Protein AF-A0A836XD97-F1 (afdb_monomer)

Structure (mmCIF, N/CA/C/O backbone):
data_AF-A0A836XD97-F1
#
_entry.id   AF-A0A836XD97-F1
#
loop_
_atom_site.group_PDB
_atom_site.id
_atom_site.type_symbol
_atom_site.label_atom_id
_atom_site.label_alt_id
_atom_site.label_comp_id
_atom_site.label_asym_id
_atom_site.label_entity_id
_atom_site.label_seq_id
_atom_site.pdbx_PDB_ins_code
_atom_site.Cartn_x
_atom_site.Cartn_y
_atom_site.Cartn_z
_atom_site.occupancy
_atom_site.B_iso_or_equiv
_atom_site.auth_seq_id
_atom_site.auth_comp_id
_atom_site.auth_asym_id
_atom_site.auth_atom_id
_atom_site.pdbx_PDB_model_num
ATOM 1 N N . MET A 1 1 ? -13.637 15.052 50.290 1.00 62.62 1 MET A N 1
ATOM 2 C CA . MET A 1 1 ? -15.045 14.808 49.903 1.00 62.62 1 MET A CA 1
ATOM 3 C C . MET A 1 1 ? -15.378 15.300 48.497 1.00 62.62 1 MET A C 1
ATOM 5 O O . MET A 1 1 ? -15.704 14.450 47.688 1.00 62.62 1 MET A O 1
ATOM 9 N N . ALA A 1 2 ? -15.241 16.588 48.146 1.00 72.12 2 ALA A N 1
ATOM 10 C CA . ALA A 1 2 ? -15.589 17.067 46.791 1.00 72.12 2 ALA A CA 1
ATOM 11 C C . ALA A 1 2 ? -14.827 16.353 45.649 1.00 72.12 2 ALA A C 1
ATOM 13 O O . ALA A 1 2 ? -15.431 15.955 44.662 1.00 72.12 2 ALA A O 1
ATOM 14 N N . GLN A 1 3 ? -13.525 16.093 45.825 1.00 73.81 3 GLN A N 1
ATOM 15 C CA . GLN A 1 3 ? -12.723 15.333 44.851 1.00 73.81 3 GLN A CA 1
ATOM 16 C C . GLN A 1 3 ? -13.126 13.851 44.730 1.00 73.81 3 GLN A C 1
ATOM 18 O O . GLN A 1 3 ? -12.972 13.271 43.664 1.00 73.81 3 GLN A O 1
ATOM 23 N N . GLN A 1 4 ? -13.653 13.238 45.797 1.00 76.56 4 GLN A N 1
ATOM 24 C CA . GLN A 1 4 ? -14.093 11.834 45.777 1.00 76.56 4 GLN A CA 1
ATOM 25 C C . GLN A 1 4 ? -15.449 11.675 45.078 1.00 76.56 4 GLN A C 1
ATOM 27 O O . GLN A 1 4 ? -15.648 10.697 44.370 1.00 76.56 4 GLN A O 1
ATOM 32 N N . LEU A 1 5 ? -16.351 12.653 45.227 1.00 81.69 5 LEU A N 1
ATOM 33 C CA . LEU A 1 5 ? -17.633 12.674 44.513 1.00 81.69 5 LEU A CA 1
ATOM 34 C C . LEU A 1 5 ? -17.428 12.876 43.005 1.00 81.69 5 LEU A C 1
ATOM 36 O O . LEU A 1 5 ? -17.985 12.127 42.214 1.00 81.69 5 LEU A O 1
ATOM 40 N N . GLN A 1 6 ? -16.541 13.797 42.611 1.00 83.81 6 GLN A N 1
ATOM 41 C CA . GLN A 1 6 ? -16.218 14.024 41.196 1.00 83.81 6 GLN A CA 1
ATOM 42 C C . GLN A 1 6 ? -15.544 12.821 40.522 1.00 83.81 6 GLN A C 1
ATOM 44 O O . GLN A 1 6 ? -15.752 12.592 39.333 1.00 83.81 6 GLN A O 1
ATOM 49 N N . ALA A 1 7 ? -14.713 12.064 41.247 1.00 83.50 7 ALA A N 1
ATOM 50 C CA . ALA A 1 7 ? -14.121 10.835 40.720 1.00 83.50 7 ALA A CA 1
ATOM 51 C C . ALA A 1 7 ? -15.191 9.755 40.491 1.00 83.50 7 ALA A C 1
ATOM 53 O O . ALA A 1 7 ? -15.247 9.185 39.405 1.00 83.50 7 ALA A O 1
ATOM 54 N N . ALA A 1 8 ? -16.084 9.554 41.465 1.00 85.69 8 ALA A N 1
ATOM 55 C CA . ALA A 1 8 ? -17.171 8.583 41.360 1.00 85.69 8 ALA A CA 1
ATOM 56 C C . ALA A 1 8 ? -18.157 8.914 40.223 1.00 85.69 8 ALA A C 1
ATOM 58 O O . ALA A 1 8 ? -18.572 8.021 39.492 1.00 85.69 8 ALA A O 1
ATOM 59 N N . GLU A 1 9 ? -18.500 10.193 40.033 1.00 87.88 9 GLU A N 1
ATOM 60 C CA . GLU A 1 9 ? -19.356 10.640 38.922 1.00 87.88 9 GLU A CA 1
ATOM 61 C C . GLU A 1 9 ? -18.716 10.364 37.554 1.00 87.88 9 GLU A C 1
ATOM 63 O O . GLU A 1 9 ? -19.388 9.903 36.634 1.00 87.88 9 GLU A O 1
ATOM 68 N N . ARG A 1 10 ? -17.404 10.595 37.415 1.00 85.25 10 ARG A N 1
ATOM 69 C CA . ARG A 1 10 ? -16.677 10.310 36.167 1.00 85.25 10 ARG A CA 1
ATOM 70 C C . ARG A 1 10 ? -16.600 8.820 35.871 1.00 85.25 10 ARG A C 1
ATOM 72 O O . ARG A 1 10 ? -16.787 8.434 34.723 1.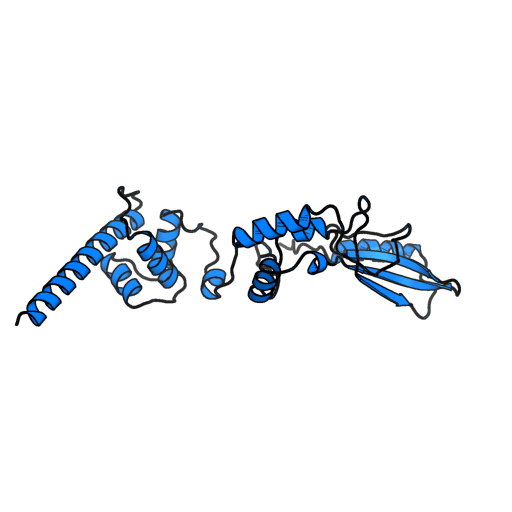00 85.25 10 ARG A O 1
ATOM 79 N N . GLU A 1 11 ? -16.326 8.002 36.883 1.00 85.31 11 GLU A N 1
ATOM 80 C CA . GLU A 1 11 ? -16.303 6.543 36.741 1.00 85.31 11 GLU A CA 1
ATOM 81 C C . GLU A 1 11 ? -17.679 6.008 36.333 1.00 85.31 11 GLU A C 1
ATOM 83 O O . GLU A 1 11 ? -17.768 5.189 35.421 1.00 85.31 11 GLU A O 1
ATOM 88 N N . ALA A 1 12 ? -18.756 6.520 36.939 1.00 87.94 12 ALA A N 1
ATOM 89 C CA . ALA A 1 12 ? -20.118 6.162 36.561 1.00 87.94 12 ALA A CA 1
ATOM 90 C C . ALA A 1 12 ? -20.415 6.529 35.099 1.00 87.94 12 ALA A C 1
ATOM 92 O O . ALA A 1 12 ? -20.893 5.680 34.352 1.00 87.94 12 ALA A O 1
ATOM 93 N N . GLN A 1 13 ? -20.051 7.742 34.668 1.00 87.94 13 GLN A N 1
ATOM 94 C CA . GLN A 1 13 ? -20.259 8.184 33.287 1.00 87.94 13 GLN A CA 1
ATOM 95 C C . GLN A 1 13 ? -19.464 7.346 32.276 1.00 87.94 13 GLN A C 1
ATOM 97 O O . GLN A 1 13 ? -19.975 7.010 31.208 1.00 87.94 13 GLN A O 1
ATOM 102 N N . GLN A 1 14 ? -18.214 7.000 32.600 1.00 85.81 14 GLN A N 1
ATOM 103 C CA . GLN A 1 14 ? -17.387 6.130 31.760 1.00 85.81 14 GLN A CA 1
ATOM 104 C C . GLN A 1 14 ? -17.981 4.727 31.652 1.00 85.81 14 GLN A C 1
ATOM 106 O O . GLN A 1 14 ? -17.997 4.150 30.565 1.00 85.81 14 GLN A O 1
ATOM 111 N N . GLN A 1 15 ? -18.491 4.193 32.763 1.00 88.75 15 GLN A N 1
ATOM 112 C CA . GLN A 1 15 ? -19.128 2.885 32.786 1.00 88.75 15 GLN A CA 1
ATOM 113 C C . GLN A 1 15 ? -20.423 2.875 31.970 1.00 88.75 15 GLN A C 1
ATOM 115 O O . GLN A 1 15 ? -20.650 1.927 31.225 1.00 88.75 15 GLN A O 1
ATOM 120 N N . GLU A 1 16 ? -21.252 3.915 32.076 1.00 90.31 16 GLU A N 1
ATOM 121 C CA . GLU A 1 16 ? -22.479 4.057 31.282 1.00 90.31 16 GLU A CA 1
ATOM 122 C C . GLU A 1 16 ? -22.162 4.093 29.784 1.00 90.31 16 GLU A C 1
ATOM 124 O O . GLU A 1 16 ? -22.697 3.288 29.023 1.00 90.31 16 GLU A O 1
ATOM 129 N N . ASN A 1 17 ? -21.198 4.929 29.386 1.00 91.31 17 ASN A N 1
ATOM 130 C CA . ASN A 1 17 ? -20.759 5.028 27.995 1.00 91.31 17 ASN A CA 1
ATOM 131 C C . ASN A 1 17 ? -20.243 3.679 27.459 1.00 91.31 17 ASN A C 1
ATOM 133 O O . ASN A 1 17 ? -20.600 3.248 26.364 1.00 91.31 17 ASN A O 1
ATOM 137 N N . LEU A 1 18 ? -19.447 2.957 28.257 1.00 92.56 18 LEU A N 1
ATOM 138 C CA . LEU A 1 18 ? -18.963 1.624 27.893 1.00 92.56 18 LEU A CA 1
ATOM 139 C C . LEU A 1 18 ? -20.118 0.640 27.647 1.00 92.56 18 LEU A C 1
ATOM 141 O O . LEU A 1 18 ? -20.056 -0.147 26.704 1.00 92.56 18 LEU A O 1
ATOM 145 N N . GLN A 1 19 ? -21.162 0.673 28.481 1.00 93.75 19 GLN A N 1
ATOM 146 C CA . GLN A 1 19 ? -22.333 -0.197 28.331 1.00 93.75 19 GLN A CA 1
ATOM 147 C C . GLN A 1 19 ? -23.151 0.149 27.082 1.00 93.75 19 GLN A C 1
ATOM 149 O O . GLN A 1 19 ? -23.598 -0.759 26.381 1.00 93.75 19 GLN A O 1
ATOM 154 N N . GLU A 1 20 ? -23.313 1.434 26.762 1.00 93.06 20 GLU A N 1
ATOM 155 C CA . GLU A 1 20 ? -24.003 1.877 25.545 1.00 93.06 20 GLU A CA 1
ATOM 156 C C . GLU A 1 20 ? -23.273 1.415 24.278 1.00 93.06 20 GLU A C 1
ATOM 158 O O . GLU A 1 20 ? -23.881 0.809 23.387 1.00 93.06 20 GLU A O 1
ATOM 163 N N . LEU A 1 21 ? -21.953 1.616 24.229 1.00 93.94 21 LEU A N 1
ATOM 164 C CA . LEU A 1 21 ? -21.106 1.158 23.127 1.00 93.94 21 LEU A CA 1
ATOM 165 C C . LEU A 1 21 ? -21.113 -0.369 22.998 1.00 93.94 21 LEU A C 1
ATOM 167 O O . LEU A 1 21 ? -21.225 -0.901 21.892 1.00 93.94 21 LEU A O 1
ATOM 171 N N . ALA A 1 22 ? -21.052 -1.085 24.121 1.00 94.56 22 ALA A N 1
ATOM 172 C CA . ALA A 1 22 ? -21.130 -2.539 24.148 1.00 94.56 22 ALA A CA 1
ATOM 173 C C . ALA A 1 22 ? -22.481 -3.067 23.641 1.00 94.56 22 ALA A C 1
ATOM 175 O O . ALA A 1 22 ? -22.520 -4.025 22.867 1.00 94.56 22 ALA A O 1
ATOM 176 N N . ALA A 1 23 ? -23.589 -2.429 24.028 1.00 94.00 23 ALA A N 1
ATOM 177 C CA . ALA A 1 23 ? -24.924 -2.780 23.554 1.00 94.00 23 ALA A CA 1
ATOM 178 C C . ALA A 1 23 ? -25.084 -2.504 22.051 1.00 94.00 23 ALA A C 1
ATOM 180 O O . ALA A 1 23 ? -25.684 -3.303 21.326 1.00 94.00 23 ALA A O 1
ATOM 181 N N . TRP A 1 24 ? -24.523 -1.396 21.558 1.00 94.69 24 TRP A N 1
ATOM 182 C CA . TRP A 1 24 ? -24.469 -1.107 20.127 1.00 94.69 24 TRP A CA 1
ATOM 183 C C . TRP A 1 24 ? -23.671 -2.175 19.367 1.00 94.69 24 TRP A C 1
ATOM 185 O O . TRP A 1 24 ? -24.203 -2.762 18.424 1.00 94.69 24 TRP A O 1
ATOM 195 N N . LEU A 1 25 ? -22.461 -2.506 19.827 1.00 94.19 25 LEU A N 1
ATOM 196 C CA . LEU A 1 25 ? -21.631 -3.560 19.237 1.00 94.19 25 LEU A CA 1
ATOM 197 C C . LEU A 1 25 ? -22.319 -4.920 19.229 1.00 94.19 25 LEU A C 1
ATOM 199 O O . LEU A 1 25 ? -22.241 -5.639 18.234 1.00 94.19 25 LEU A O 1
ATOM 203 N N . ARG A 1 26 ? -23.016 -5.272 20.314 1.00 94.69 26 ARG A N 1
ATOM 204 C CA . ARG A 1 26 ? -23.746 -6.536 20.402 1.00 94.69 26 ARG A CA 1
ATOM 205 C C . ARG A 1 26 ? -24.799 -6.653 19.302 1.00 94.69 26 ARG A C 1
ATOM 207 O O . ARG A 1 26 ? -24.860 -7.687 18.647 1.00 94.69 26 ARG A O 1
ATOM 214 N N . ARG A 1 27 ? -25.555 -5.585 19.034 1.00 93.69 27 ARG A N 1
ATOM 215 C CA . ARG A 1 27 ? -26.545 -5.555 17.941 1.00 93.69 27 ARG A CA 1
ATOM 216 C C . ARG A 1 27 ? -25.896 -5.752 16.571 1.00 93.69 27 ARG A C 1
ATOM 218 O O . ARG A 1 27 ? -26.364 -6.570 15.782 1.00 93.69 27 ARG A O 1
ATOM 225 N N . VAL A 1 28 ? -24.763 -5.096 16.315 1.00 93.38 28 VAL A N 1
ATOM 226 C CA . VAL A 1 28 ? -23.980 -5.314 15.083 1.00 93.38 28 VAL A CA 1
ATOM 227 C C . VAL A 1 28 ? -23.508 -6.776 14.980 1.00 93.38 28 VAL A C 1
ATOM 229 O O . VAL A 1 28 ? -23.626 -7.423 13.933 1.00 93.38 28 VAL A O 1
ATOM 232 N N . ALA A 1 29 ? -23.020 -7.341 16.087 1.00 91.75 29 ALA A N 1
ATOM 233 C CA . ALA A 1 29 ? -22.588 -8.735 16.183 1.00 91.75 29 ALA A CA 1
ATOM 234 C C . ALA A 1 29 ? -23.737 -9.749 16.036 1.00 91.75 29 ALA A C 1
ATOM 236 O O . ALA A 1 29 ? -23.500 -10.883 15.614 1.00 91.75 29 ALA A O 1
ATOM 237 N N . ASP A 1 30 ? -24.979 -9.348 16.296 1.00 91.94 30 ASP A N 1
ATOM 238 C CA . ASP A 1 30 ? -26.179 -10.160 16.072 1.00 91.94 30 ASP A CA 1
ATOM 239 C C . ASP A 1 30 ? -26.745 -9.995 14.645 1.00 91.94 30 ASP A C 1
ATOM 241 O O . ASP A 1 30 ? -27.445 -10.879 14.156 1.00 91.94 30 ASP A O 1
ATOM 245 N N . GLY A 1 31 ? -26.306 -8.966 13.911 1.00 87.44 31 GLY A N 1
ATOM 246 C CA . GLY A 1 31 ? -26.561 -8.784 12.474 1.00 87.44 31 GLY A CA 1
ATOM 247 C C . GLY A 1 31 ? -27.450 -7.592 12.150 1.00 87.44 31 GLY A C 1
ATOM 248 O O . GLY A 1 31 ? -27.820 -7.408 10.992 1.00 87.44 31 GLY A O 1
ATOM 249 N N . ASP A 1 32 ? -27.771 -6.784 13.155 1.00 88.88 32 ASP A N 1
ATOM 250 C CA . ASP A 1 32 ? -28.512 -5.549 12.973 1.00 88.88 32 ASP A CA 1
ATOM 251 C C . ASP A 1 32 ? -27.607 -4.456 12.385 1.00 88.88 32 ASP A C 1
ATOM 253 O O . ASP A 1 32 ? -26.390 -4.445 12.586 1.00 88.88 32 ASP A O 1
ATOM 257 N N . ALA A 1 33 ? -28.225 -3.477 11.724 1.00 77.50 33 ALA A N 1
ATOM 258 C CA . ALA A 1 33 ? -27.601 -2.208 11.357 1.00 77.50 33 ALA A CA 1
ATOM 259 C C . ALA A 1 33 ? -28.161 -1.093 12.264 1.00 77.50 33 ALA A C 1
ATOM 261 O O . ALA A 1 33 ? -29.037 -0.339 11.835 1.00 77.50 33 ALA A O 1
ATOM 262 N N . PRO A 1 34 ? -27.757 -1.037 13.550 1.00 76.56 34 PRO A N 1
ATOM 263 C CA . PRO A 1 34 ? -28.307 -0.082 14.501 1.00 76.56 34 PRO A CA 1
ATOM 264 C C . PRO A 1 34 ? -27.920 1.356 14.126 1.00 76.56 34 PRO A C 1
ATOM 266 O O . PRO A 1 34 ? -26.748 1.727 14.176 1.00 76.56 34 PRO A O 1
ATOM 269 N N . ASP A 1 35 ? -28.939 2.150 13.803 1.00 74.31 35 ASP A N 1
ATOM 270 C CA . ASP A 1 35 ? -28.883 3.599 13.591 1.00 74.31 35 ASP A CA 1
ATOM 271 C C . ASP A 1 35 ? -29.565 4.296 14.794 1.00 74.31 35 ASP A C 1
ATOM 273 O O . ASP A 1 35 ? -30.595 3.798 15.267 1.00 74.31 35 ASP A O 1
ATOM 277 N N . PRO A 1 36 ? -29.037 5.408 15.340 1.00 80.75 36 PRO A N 1
ATOM 278 C CA . PRO A 1 36 ? -27.829 6.123 14.934 1.00 80.75 36 PRO A CA 1
ATOM 279 C C . PRO A 1 36 ? -26.525 5.397 15.283 1.00 80.75 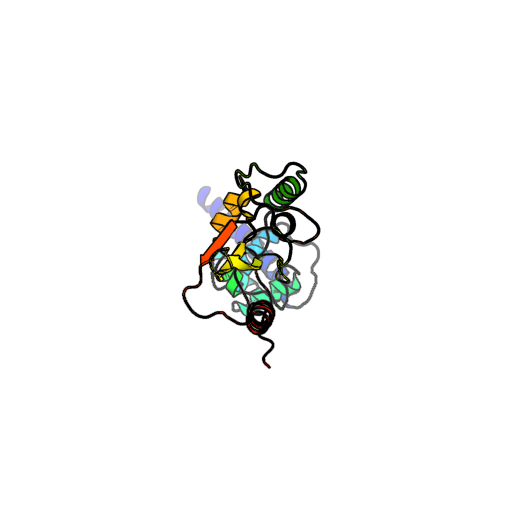36 PRO A C 1
ATOM 281 O O . PRO A 1 36 ? -26.397 4.788 16.348 1.00 80.75 36 PRO A O 1
ATOM 284 N N . ARG A 1 37 ? -25.527 5.526 14.400 1.00 85.75 37 ARG A N 1
ATOM 285 C CA . ARG A 1 37 ? -24.128 5.211 14.725 1.00 85.75 37 ARG A CA 1
ATOM 286 C C . ARG A 1 37 ? -23.650 6.167 15.835 1.00 85.75 37 ARG A C 1
ATOM 288 O O . ARG A 1 37 ? -23.813 7.379 15.670 1.00 85.75 37 ARG A O 1
ATOM 295 N N . PRO A 1 38 ? -23.085 5.665 16.950 1.00 89.50 38 PRO A N 1
ATOM 296 C CA . PRO A 1 38 ? -22.614 6.526 18.028 1.00 89.50 38 PRO A CA 1
ATOM 297 C C . PRO A 1 38 ? -21.456 7.419 17.548 1.00 89.50 38 PRO A C 1
ATOM 299 O O . PRO A 1 38 ? -20.694 7.002 16.668 1.00 89.50 38 PRO A O 1
ATOM 302 N N . PRO A 1 39 ? -21.302 8.635 18.101 1.00 88.81 39 PRO A N 1
ATOM 303 C CA . PRO A 1 39 ? -20.234 9.548 17.696 1.00 88.81 39 PRO A CA 1
ATOM 304 C C . PRO A 1 39 ? -18.831 8.975 17.957 1.00 88.81 39 PRO A C 1
ATOM 306 O O . PRO A 1 39 ? -17.909 9.253 17.197 1.00 88.81 39 PRO A O 1
ATOM 309 N N . GLU A 1 40 ? -18.680 8.108 18.959 1.00 91.88 40 GLU A N 1
ATOM 310 C CA . GLU A 1 40 ? -17.434 7.422 19.326 1.00 91.88 40 GLU A CA 1
ATOM 311 C C . GLU A 1 40 ? -17.171 6.149 18.498 1.00 91.88 40 GLU A C 1
ATOM 313 O O . GLU A 1 40 ? -16.248 5.386 18.789 1.00 91.88 40 GLU A O 1
ATOM 318 N N . ALA A 1 41 ? -17.966 5.869 17.460 1.00 89.44 41 ALA A N 1
ATOM 319 C CA . ALA A 1 41 ? -17.848 4.620 16.711 1.00 89.44 41 ALA A CA 1
ATOM 320 C C . ALA A 1 41 ? -16.479 4.423 16.038 1.00 89.44 41 ALA A C 1
ATOM 322 O O . ALA A 1 41 ? -16.062 3.283 15.866 1.00 89.44 41 ALA A O 1
ATOM 323 N N . GLU A 1 42 ? -15.788 5.496 15.651 1.00 90.94 42 GLU A N 1
ATOM 324 C CA . GLU A 1 42 ? -14.426 5.411 15.096 1.00 90.94 42 GLU A CA 1
ATOM 325 C C . GLU A 1 42 ? -13.407 4.938 16.146 1.00 90.94 42 GLU A C 1
ATOM 327 O O . GLU A 1 42 ? -12.556 4.097 15.864 1.00 90.94 42 GLU A O 1
ATOM 332 N N . GLU A 1 43 ? -13.534 5.396 17.394 1.00 93.56 43 GLU A N 1
ATOM 333 C CA . GLU A 1 43 ? -12.677 4.935 18.493 1.00 93.56 43 GLU A CA 1
ATOM 334 C C . GLU A 1 43 ? -12.936 3.459 18.808 1.00 93.56 43 GLU A C 1
ATOM 336 O O . GLU A 1 43 ? -12.007 2.681 19.027 1.00 93.56 43 GLU A O 1
ATOM 341 N N . VAL A 1 44 ? -14.206 3.047 18.773 1.00 94.44 44 VAL A N 1
ATOM 342 C CA . VAL A 1 44 ? -14.597 1.643 18.931 1.00 94.44 44 VAL A CA 1
ATOM 343 C C . VAL A 1 44 ? -14.017 0.769 17.822 1.00 94.44 44 VAL A C 1
ATOM 345 O O . VAL A 1 44 ? -13.519 -0.319 18.113 1.00 94.44 44 VAL A O 1
ATOM 348 N N . VAL A 1 45 ? -14.048 1.233 16.571 1.00 94.69 45 VAL A N 1
ATOM 349 C CA . VAL A 1 45 ? -13.432 0.527 15.441 1.00 94.69 45 VAL A CA 1
ATOM 350 C C . VAL A 1 45 ? -11.940 0.320 15.695 1.00 94.69 45 VAL A C 1
ATOM 352 O O . VAL A 1 45 ? -11.489 -0.820 15.644 1.00 94.69 45 VAL A O 1
ATOM 355 N N . ALA A 1 46 ? -11.202 1.356 16.101 1.00 94.19 46 ALA A N 1
ATOM 356 C CA . ALA A 1 46 ? -9.776 1.232 16.419 1.00 94.19 46 ALA A CA 1
ATOM 357 C C . ALA A 1 46 ? -9.496 0.223 17.558 1.00 94.19 46 ALA A C 1
ATOM 359 O O . ALA A 1 46 ? -8.529 -0.542 17.512 1.00 94.19 46 ALA A O 1
ATOM 360 N N . LEU A 1 47 ? -10.359 0.170 18.582 1.00 95.75 47 LEU A N 1
ATOM 361 C CA . LEU A 1 47 ? -10.256 -0.832 19.652 1.00 95.75 47 LEU A CA 1
ATOM 362 C C . LEU A 1 47 ? -10.516 -2.258 19.144 1.00 95.75 47 LEU A C 1
ATOM 364 O O . LEU A 1 47 ? -9.852 -3.197 19.590 1.00 95.75 47 LEU A O 1
ATOM 368 N N . LEU A 1 48 ? -11.468 -2.431 18.225 1.00 95.94 48 LEU A N 1
ATOM 369 C CA . LEU A 1 48 ? -11.756 -3.721 17.603 1.00 95.94 48 LEU A CA 1
ATOM 370 C C . LEU A 1 48 ? -10.633 -4.174 16.670 1.00 95.94 48 LEU A C 1
ATOM 372 O O . LEU A 1 48 ? -10.328 -5.364 16.662 1.00 95.94 48 LEU A O 1
ATOM 376 N N . GLU A 1 49 ? -10.003 -3.267 15.921 1.00 95.06 49 GLU A N 1
ATOM 377 C CA . GLU A 1 49 ? -8.844 -3.588 15.080 1.00 95.06 49 GLU A CA 1
ATOM 378 C C . GLU A 1 49 ? -7.716 -4.170 15.930 1.00 95.06 49 GLU A C 1
ATOM 380 O O . GLU A 1 49 ? -7.216 -5.261 15.641 1.00 95.06 49 GLU A O 1
ATOM 385 N N . ALA A 1 50 ? -7.389 -3.493 17.037 1.00 93.00 50 ALA A N 1
ATOM 386 C CA . ALA A 1 50 ? -6.392 -3.952 17.996 1.00 93.00 50 ALA A CA 1
ATOM 387 C C . ALA A 1 50 ? -6.725 -5.357 18.531 1.00 93.00 50 ALA A C 1
ATOM 389 O O . ALA A 1 50 ? -5.862 -6.241 18.533 1.00 93.00 50 ALA A O 1
ATOM 390 N N . ALA A 1 51 ? -7.986 -5.601 18.903 1.00 94.69 51 ALA A N 1
ATOM 391 C CA . ALA A 1 51 ? -8.426 -6.912 19.375 1.00 94.69 51 ALA A CA 1
ATOM 392 C C . ALA A 1 51 ? -8.389 -7.997 18.282 1.00 94.69 51 ALA A C 1
ATOM 394 O O . ALA A 1 51 ? -8.020 -9.146 18.535 1.00 94.69 51 ALA A O 1
ATOM 395 N N . ALA A 1 52 ? -8.744 -7.653 17.044 1.00 94.94 52 ALA A N 1
ATOM 396 C CA . ALA A 1 52 ? -8.789 -8.592 15.928 1.00 94.94 52 ALA A CA 1
ATOM 397 C C . ALA A 1 52 ? -7.393 -9.055 15.478 1.00 94.94 52 ALA A C 1
ATOM 399 O O . ALA A 1 52 ? -7.236 -10.201 15.048 1.00 94.94 52 ALA A O 1
ATOM 400 N N . VAL A 1 53 ? -6.362 -8.216 15.624 1.00 94.00 53 VAL A N 1
ATOM 401 C CA . VAL A 1 53 ? -4.971 -8.601 15.313 1.00 94.00 53 VAL A CA 1
ATOM 402 C C . VAL A 1 53 ? -4.240 -9.271 16.480 1.00 94.00 53 VAL A C 1
ATOM 404 O O . VAL A 1 53 ? -3.178 -9.870 16.270 1.00 94.00 53 VAL A O 1
ATOM 407 N N . GLY A 1 54 ? -4.825 -9.245 17.683 1.00 90.88 54 GLY A N 1
ATOM 408 C CA . GLY A 1 54 ? -4.242 -9.787 18.915 1.00 90.88 54 GLY A CA 1
ATOM 409 C C . GLY A 1 54 ? -3.343 -8.799 19.670 1.00 90.88 54 GLY A C 1
ATOM 410 O O . GLY A 1 54 ? -2.500 -9.219 20.458 1.00 90.88 54 GLY A O 1
ATOM 411 N N . HIS A 1 55 ? -3.504 -7.498 19.427 1.00 91.44 55 HIS A N 1
ATOM 412 C CA . HIS A 1 55 ? -2.850 -6.404 20.152 1.00 91.44 55 HIS A CA 1
ATOM 413 C C . HIS A 1 55 ? -3.799 -5.803 21.200 1.00 91.44 55 HIS A C 1
ATOM 415 O O . HIS A 1 55 ? -3.981 -4.588 21.277 1.00 91.44 55 HIS A O 1
ATOM 421 N N . ASP A 1 56 ? -4.420 -6.673 22.000 1.00 89.81 56 ASP A N 1
ATOM 422 C CA . ASP A 1 56 ? -5.425 -6.303 22.994 1.00 89.81 56 ASP A CA 1
ATOM 423 C C . ASP A 1 56 ? -4.925 -5.189 23.936 1.00 89.81 56 ASP A C 1
ATOM 425 O O . ASP A 1 56 ? -3.922 -5.322 24.641 1.00 89.81 56 ASP A O 1
ATOM 429 N N . THR A 1 57 ? -5.674 -4.090 23.995 1.00 93.12 57 THR A N 1
ATOM 430 C CA . THR A 1 57 ? -5.546 -3.050 25.024 1.00 93.12 57 THR A CA 1
ATOM 431 C C . THR A 1 57 ? -6.561 -3.281 26.143 1.00 93.12 57 THR A C 1
ATOM 433 O O . THR A 1 57 ? -7.612 -3.883 25.918 1.00 93.12 57 THR A O 1
ATOM 436 N N . ALA A 1 58 ? -6.316 -2.742 27.342 1.00 93.56 58 ALA A N 1
ATOM 437 C CA . ALA A 1 58 ? -7.272 -2.839 28.452 1.00 93.56 58 ALA A CA 1
ATOM 438 C C . ALA A 1 58 ? -8.677 -2.324 28.073 1.00 93.56 58 ALA A C 1
ATOM 440 O O . ALA A 1 58 ? -9.677 -2.939 28.439 1.00 93.56 58 ALA A O 1
ATOM 441 N N . ALA A 1 59 ? -8.745 -1.245 27.284 1.00 92.81 59 ALA A N 1
ATOM 442 C CA . ALA A 1 59 ? -9.997 -0.695 26.772 1.00 92.81 59 ALA A CA 1
ATOM 443 C C . ALA A 1 59 ? -10.686 -1.647 25.780 1.00 92.81 59 ALA A C 1
ATOM 445 O O . ALA A 1 59 ? -11.880 -1.903 25.914 1.00 92.81 59 ALA A O 1
ATOM 446 N N . SER A 1 60 ? -9.935 -2.233 24.838 1.00 94.31 60 SER A N 1
ATOM 447 C CA . SER A 1 60 ? -10.497 -3.204 23.889 1.00 94.31 60 SER A CA 1
ATOM 448 C C . SER A 1 60 ? -11.029 -4.455 24.595 1.00 94.31 60 SER A C 1
ATOM 450 O O . SER A 1 60 ? -12.126 -4.910 24.289 1.00 94.31 60 SER A O 1
ATOM 452 N N . VAL A 1 61 ? -10.319 -4.958 25.613 1.00 94.94 61 VAL A N 1
ATOM 453 C CA . VAL A 1 61 ? -10.749 -6.120 26.403 1.00 94.94 61 VAL A CA 1
ATOM 454 C C . VAL A 1 61 ? -12.030 -5.807 27.168 1.00 94.94 61 VAL A C 1
ATOM 456 O O . VAL A 1 61 ? -12.969 -6.599 27.118 1.00 94.94 61 VAL A O 1
ATOM 459 N N . ALA A 1 62 ? -12.097 -4.655 27.842 1.00 94.69 62 ALA A N 1
ATOM 460 C CA . ALA A 1 62 ? -13.282 -4.243 28.590 1.00 94.69 62 ALA A CA 1
ATOM 461 C C . ALA A 1 62 ? -14.512 -4.099 27.679 1.00 94.69 62 ALA A C 1
ATOM 463 O O . ALA A 1 62 ? -15.588 -4.597 28.010 1.00 94.69 62 ALA A O 1
ATOM 464 N N . LEU A 1 63 ? -14.338 -3.483 26.506 1.00 95.44 63 LEU A N 1
ATOM 465 C CA . LEU A 1 63 ? -15.394 -3.313 25.511 1.00 95.44 63 LEU A CA 1
ATOM 466 C C . LEU A 1 63 ? -15.885 -4.656 24.955 1.00 95.44 63 LEU A C 1
ATOM 468 O O . LEU A 1 63 ? -17.088 -4.916 24.934 1.00 95.44 63 LEU A O 1
ATOM 472 N N . MET A 1 64 ? -14.961 -5.541 24.568 1.00 96.00 64 MET A N 1
ATOM 473 C CA . MET A 1 64 ? -15.276 -6.888 24.082 1.00 96.00 64 MET A CA 1
ATOM 474 C C . MET A 1 64 ? -16.036 -7.705 25.136 1.00 96.00 64 MET A C 1
ATOM 476 O O . MET A 1 64 ? -17.046 -8.335 24.820 1.00 96.00 64 MET A O 1
ATOM 480 N N . GLN A 1 65 ? -15.588 -7.662 26.395 1.00 95.38 65 GLN A N 1
ATOM 481 C CA . GLN A 1 65 ? -16.238 -8.353 27.510 1.00 95.38 65 GLN A CA 1
ATOM 482 C C . GLN A 1 65 ? -17.648 -7.822 27.774 1.00 95.38 65 GLN A C 1
ATOM 484 O O . GLN A 1 65 ? -18.577 -8.620 27.901 1.00 95.38 65 GLN A O 1
ATOM 489 N N . ALA A 1 66 ? -17.820 -6.498 27.811 1.00 95.12 66 ALA A N 1
ATOM 490 C CA . ALA A 1 66 ? -19.123 -5.867 27.999 1.00 95.12 66 ALA A CA 1
ATOM 491 C C . ALA A 1 66 ? -20.097 -6.211 26.856 1.00 95.12 66 ALA A C 1
ATOM 493 O O . ALA A 1 66 ? -21.281 -6.425 27.098 1.00 95.12 66 ALA A O 1
ATOM 494 N N . ALA A 1 67 ? -19.601 -6.348 25.621 1.00 95.00 67 ALA A N 1
ATOM 495 C CA . ALA A 1 67 ? -20.395 -6.760 24.461 1.00 95.00 67 ALA A CA 1
ATOM 496 C C . ALA A 1 67 ? -20.625 -8.287 24.371 1.00 95.00 67 ALA A C 1
ATOM 498 O O . ALA A 1 67 ? -21.227 -8.779 23.411 1.00 95.00 67 ALA A O 1
ATOM 499 N N . HIS A 1 68 ? -20.137 -9.065 25.346 1.00 95.25 68 HIS A N 1
ATOM 500 C CA . HIS A 1 68 ? -20.145 -10.532 25.336 1.00 95.25 68 HIS A CA 1
ATOM 501 C C . HIS A 1 68 ? -19.481 -11.148 24.089 1.00 95.25 68 HIS A C 1
ATOM 503 O O . HIS A 1 68 ? -19.902 -12.197 23.587 1.00 95.25 68 HIS A O 1
ATOM 509 N N . MET A 1 69 ? -18.429 -10.506 23.584 1.00 93.88 69 MET A N 1
ATOM 510 C CA . MET A 1 69 ? -17.648 -10.952 22.434 1.00 93.88 69 MET A CA 1
ATOM 511 C C . MET A 1 69 ? -16.318 -11.535 22.899 1.00 93.88 69 MET A C 1
ATOM 513 O O . MET A 1 69 ? -15.646 -10.983 23.765 1.00 93.88 69 MET A O 1
ATOM 517 N N . HIS A 1 70 ? -15.928 -12.667 22.313 1.00 91.31 70 HIS A N 1
ATOM 518 C CA . HIS A 1 70 ? -14.772 -13.424 22.785 1.00 91.31 70 HIS A CA 1
ATOM 519 C C . HIS A 1 70 ? -13.802 -13.708 21.643 1.00 91.31 70 HIS A C 1
ATOM 521 O O . HIS A 1 70 ? -14.174 -14.284 20.615 1.00 91.31 70 HIS A O 1
ATOM 527 N N . GLY A 1 71 ? -12.546 -13.324 21.862 1.00 90.38 71 GLY A N 1
ATOM 528 C CA . GLY A 1 71 ? -11.428 -13.577 20.962 1.00 90.38 71 GLY A CA 1
ATOM 529 C C . GLY A 1 71 ? -11.416 -12.725 19.691 1.00 90.38 71 GLY A C 1
ATOM 530 O O . GLY A 1 71 ? -12.430 -12.174 19.258 1.00 90.38 71 GLY A O 1
ATOM 531 N N . ALA A 1 72 ? -10.242 -12.697 19.061 1.00 92.69 72 ALA A N 1
ATOM 532 C CA . ALA A 1 72 ? -9.942 -11.935 17.850 1.00 92.69 72 ALA A CA 1
ATOM 533 C C . ALA A 1 72 ? -10.938 -12.170 16.701 1.00 92.69 72 ALA A C 1
ATOM 535 O O . ALA A 1 72 ? -11.331 -11.241 16.001 1.00 92.69 72 ALA A O 1
ATOM 536 N N . ARG A 1 73 ? -11.419 -13.412 16.539 1.00 93.44 73 ARG A N 1
ATOM 537 C CA . ARG A 1 73 ? -12.375 -13.765 15.480 1.00 93.44 73 ARG A CA 1
ATOM 538 C C . ARG A 1 73 ? -13.709 -13.025 15.614 1.00 93.44 73 ARG A C 1
ATOM 540 O O . ARG A 1 73 ? -14.311 -12.694 14.599 1.00 93.44 73 ARG A O 1
ATOM 547 N N . SER A 1 74 ? -14.176 -12.777 16.839 1.00 94.25 74 SER A N 1
ATOM 548 C CA . SER A 1 74 ? -15.430 -12.045 17.056 1.00 94.25 74 SER A CA 1
ATOM 549 C C . SER A 1 74 ? -15.277 -10.573 16.672 1.00 94.25 74 SER A C 1
ATOM 551 O O . SER A 1 74 ? -16.145 -10.039 15.991 1.00 94.25 74 SER A O 1
ATOM 553 N N . ALA A 1 75 ? -14.150 -9.951 17.036 1.00 95.50 75 ALA A N 1
ATOM 554 C CA . ALA A 1 75 ? -13.836 -8.577 16.646 1.00 95.50 75 ALA A CA 1
ATOM 555 C C . ALA A 1 75 ? -13.748 -8.432 15.118 1.00 95.50 75 ALA A C 1
ATOM 557 O O . ALA A 1 75 ? -14.403 -7.563 14.548 1.00 95.50 75 ALA A O 1
ATOM 558 N N . PHE A 1 76 ? -13.041 -9.352 14.450 1.00 95.75 76 PHE A N 1
ATOM 559 C CA . PHE A 1 76 ? -12.954 -9.403 12.988 1.00 95.75 76 PHE A CA 1
ATOM 560 C C . PHE A 1 76 ? -14.332 -9.442 12.315 1.00 95.75 76 PHE A C 1
ATOM 562 O O . PHE A 1 76 ? -14.628 -8.624 11.451 1.00 95.75 76 PHE A O 1
ATOM 569 N N . HIS A 1 77 ? -15.209 -10.361 12.733 1.00 94.69 77 HIS A N 1
ATOM 570 C CA . HIS A 1 77 ? -16.545 -10.483 12.136 1.00 94.69 77 HIS A CA 1
ATOM 571 C C . HIS A 1 77 ? -17.382 -9.215 12.292 1.00 94.69 77 HIS A C 1
ATOM 573 O O . HIS A 1 77 ? -18.148 -8.877 11.393 1.00 94.69 77 HIS A O 1
ATOM 579 N N . VAL A 1 78 ? -17.244 -8.510 13.415 1.00 95.00 78 VAL A N 1
ATOM 580 C CA . VAL A 1 78 ? -17.931 -7.233 13.623 1.00 95.00 78 VAL A CA 1
ATOM 581 C C . VAL A 1 78 ? -17.376 -6.153 12.702 1.00 95.00 78 VAL A C 1
ATOM 583 O O . VAL A 1 78 ? -18.167 -5.466 12.064 1.00 95.00 78 VAL A O 1
ATOM 586 N N . LEU A 1 79 ? -16.052 -6.042 12.560 1.00 95.25 79 LEU A N 1
ATOM 587 C CA . LEU A 1 79 ? -15.426 -5.101 11.622 1.00 95.25 79 LEU A CA 1
ATOM 588 C C . LEU A 1 79 ? -15.892 -5.339 10.179 1.00 95.25 79 LEU A C 1
ATOM 590 O O . LEU A 1 79 ? -16.195 -4.383 9.466 1.00 95.25 79 LEU A O 1
ATOM 594 N N . VAL A 1 80 ? -16.046 -6.605 9.778 1.00 94.81 80 VAL A N 1
ATOM 595 C CA . VAL A 1 80 ? -16.599 -6.961 8.462 1.00 94.81 80 VAL A CA 1
ATOM 596 C C . VAL A 1 80 ? -18.057 -6.531 8.319 1.00 94.81 80 VAL A C 1
ATOM 598 O O . VAL A 1 80 ? -18.453 -5.979 7.296 1.00 94.81 80 VAL A O 1
ATOM 601 N N . ARG A 1 81 ? -18.879 -6.735 9.352 1.00 93.06 81 ARG A N 1
ATOM 602 C CA . ARG A 1 81 ? -20.294 -6.324 9.332 1.00 93.06 81 ARG A CA 1
ATOM 603 C C . ARG A 1 81 ? -20.492 -4.816 9.332 1.00 93.06 81 ARG A C 1
ATOM 605 O O . ARG A 1 81 ? -21.451 -4.340 8.736 1.00 93.06 81 ARG A O 1
ATOM 612 N N . LEU A 1 82 ? -19.588 -4.076 9.968 1.00 92.12 82 LEU A N 1
ATOM 613 C CA . LEU A 1 82 ? -19.553 -2.616 9.904 1.00 92.12 82 LEU A CA 1
ATOM 614 C C . LEU A 1 82 ? -19.136 -2.098 8.519 1.00 92.12 82 LEU A C 1
ATOM 616 O O . LEU A 1 82 ? -19.236 -0.899 8.275 1.00 92.12 82 LEU A O 1
ATOM 620 N N . GLY A 1 83 ? -18.669 -2.977 7.624 1.00 91.25 83 GLY A N 1
ATOM 621 C CA . GLY A 1 83 ? -18.100 -2.599 6.334 1.00 91.25 83 GLY A CA 1
ATOM 622 C C . GLY A 1 83 ? -16.731 -1.930 6.455 1.00 91.25 83 GLY A C 1
ATOM 623 O O . GLY A 1 83 ? -16.269 -1.338 5.485 1.00 91.25 83 GLY A O 1
ATOM 624 N N . HIS A 1 84 ? -16.103 -2.006 7.633 1.00 92.81 84 HIS A N 1
ATOM 625 C CA . HIS A 1 84 ? -14.769 -1.459 7.874 1.00 92.81 84 HIS A CA 1
ATOM 626 C C . HIS A 1 84 ? -13.692 -2.342 7.248 1.00 92.81 84 HIS A C 1
ATOM 628 O O . HIS A 1 84 ? -12.780 -1.847 6.599 1.00 92.81 84 HIS A O 1
ATOM 634 N N . TRP A 1 85 ? -13.841 -3.660 7.397 1.00 93.56 85 TRP A N 1
ATOM 635 C CA . TRP A 1 85 ? -12.985 -4.661 6.762 1.00 93.56 85 TRP A CA 1
ATOM 636 C C . TRP A 1 85 ? -13.769 -5.534 5.791 1.00 93.56 85 TRP A C 1
ATOM 638 O O . TRP A 1 85 ? -14.996 -5.627 5.838 1.00 93.56 85 TRP A O 1
ATOM 648 N N . THR A 1 86 ? -13.044 -6.222 4.918 1.00 91.75 86 THR A N 1
ATOM 649 C CA . THR A 1 86 ? -13.619 -7.242 4.037 1.00 91.75 86 THR A CA 1
ATOM 650 C C . THR A 1 86 ? -13.476 -8.641 4.642 1.00 91.75 86 THR A C 1
ATOM 652 O O . THR A 1 86 ? -12.687 -8.870 5.556 1.00 91.75 86 THR A O 1
ATOM 655 N N . ALA A 1 87 ? -14.244 -9.616 4.147 1.00 92.19 87 ALA A N 1
ATOM 656 C CA . ALA A 1 87 ? -14.126 -11.003 4.615 1.00 92.19 87 ALA A CA 1
ATOM 657 C C . ALA A 1 87 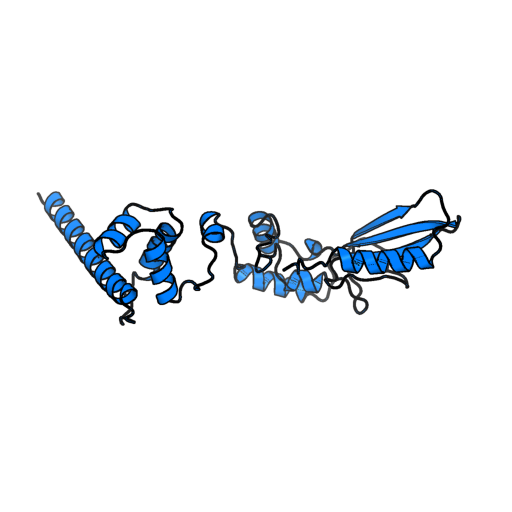? -12.752 -11.630 4.299 1.00 92.19 87 ALA A C 1
ATOM 659 O O . ALA A 1 87 ? -12.333 -12.549 5.002 1.00 92.19 87 ALA A O 1
ATOM 660 N N . ASP A 1 88 ? -12.069 -11.104 3.280 1.00 88.88 88 ASP A N 1
ATOM 661 C CA . ASP A 1 88 ? -10.757 -11.549 2.804 1.00 88.88 88 ASP A CA 1
ATOM 662 C C . ASP A 1 88 ? -9.616 -10.645 3.317 1.00 88.88 88 ASP A C 1
ATOM 664 O O . ASP A 1 88 ? -8.498 -10.674 2.803 1.00 88.88 88 ASP A O 1
ATOM 668 N N . GLU A 1 89 ? -9.890 -9.826 4.336 1.00 89.81 89 GLU A N 1
ATOM 669 C CA . GLU A 1 89 ? -8.923 -8.895 4.913 1.00 89.81 89 GLU A CA 1
ATOM 670 C C . GLU A 1 89 ? -7.736 -9.630 5.560 1.00 89.81 89 GLU A C 1
ATOM 672 O O . GLU A 1 89 ? -7.897 -10.563 6.357 1.00 89.81 89 GLU A O 1
ATOM 677 N N . SER A 1 90 ? -6.514 -9.182 5.258 1.00 89.06 90 SER A N 1
ATOM 678 C CA . SER A 1 90 ? -5.302 -9.831 5.762 1.00 89.06 90 SER A CA 1
ATOM 679 C C . SER A 1 90 ? -4.918 -9.315 7.146 1.00 89.06 90 SER A C 1
ATOM 681 O O . SER A 1 90 ? -4.217 -8.315 7.298 1.00 89.06 90 SER A O 1
ATOM 683 N N . LEU A 1 91 ? -5.305 -10.066 8.179 1.00 89.94 91 LEU A N 1
ATOM 684 C CA . LEU A 1 91 ? -4.939 -9.780 9.572 1.00 89.94 91 LEU A CA 1
ATOM 685 C C . LEU A 1 91 ? -3.425 -9.684 9.807 1.00 89.94 91 LEU A C 1
ATOM 687 O O . LEU A 1 91 ? -2.984 -8.989 10.721 1.00 89.94 91 LEU A O 1
ATOM 691 N N . GLU A 1 92 ? -2.624 -10.390 9.008 1.00 88.31 92 GLU A N 1
ATOM 692 C CA . GLU A 1 92 ? -1.169 -10.372 9.149 1.00 88.31 92 GLU A CA 1
ATOM 693 C C . GLU A 1 92 ? -0.571 -9.037 8.688 1.00 88.31 92 GLU A C 1
ATOM 695 O O . GLU A 1 92 ? 0.376 -8.556 9.308 1.00 88.31 92 GLU A O 1
ATOM 700 N N . LEU A 1 93 ? -1.145 -8.398 7.659 1.00 88.50 93 LEU A N 1
ATOM 701 C CA . LEU A 1 93 ? -0.714 -7.062 7.233 1.00 88.50 93 LEU A CA 1
ATOM 702 C C . LEU A 1 93 ? -0.953 -6.037 8.341 1.00 88.50 93 LEU A C 1
ATOM 704 O O . LEU A 1 93 ? -0.040 -5.285 8.679 1.00 88.50 93 LEU A O 1
ATOM 708 N N . HIS A 1 94 ? -2.135 -6.080 8.963 1.00 89.31 94 HIS A N 1
ATOM 709 C CA . HIS A 1 94 ? -2.474 -5.219 10.098 1.00 89.31 94 HIS A CA 1
ATOM 710 C C . HIS A 1 94 ? -1.571 -5.486 11.307 1.00 89.31 94 HIS A C 1
ATOM 712 O O . HIS A 1 94 ? -1.051 -4.551 11.912 1.00 89.31 94 HIS A O 1
ATOM 718 N N . ARG A 1 95 ? -1.300 -6.758 11.630 1.00 89.19 95 ARG A N 1
ATOM 719 C CA . ARG A 1 95 ? -0.393 -7.133 12.730 1.00 89.19 95 ARG A CA 1
ATOM 720 C C . ARG A 1 95 ? 1.028 -6.607 12.521 1.00 89.19 95 ARG A C 1
ATOM 722 O O . ARG A 1 95 ? 1.674 -6.192 13.479 1.00 89.19 95 ARG A O 1
ATOM 729 N N . LEU A 1 96 ? 1.514 -6.635 11.284 1.00 87.00 96 LEU A N 1
ATOM 730 C CA . LEU A 1 96 ? 2.844 -6.147 10.922 1.00 87.00 96 LEU A CA 1
ATOM 731 C C . LEU A 1 96 ? 2.883 -4.632 10.669 1.00 87.00 96 LEU A C 1
ATOM 733 O O . LEU A 1 96 ? 3.968 -4.095 10.450 1.00 87.00 96 LEU A O 1
ATOM 737 N N . GLY A 1 97 ? 1.731 -3.952 10.696 1.00 85.31 97 GLY A N 1
ATOM 738 C CA . GLY A 1 97 ? 1.617 -2.528 10.392 1.00 85.31 97 GLY A CA 1
ATOM 739 C C . GLY A 1 97 ? 2.045 -2.191 8.964 1.00 85.31 97 GLY A C 1
ATOM 740 O O . GLY A 1 97 ? 2.626 -1.134 8.743 1.00 85.31 97 GLY A O 1
ATOM 741 N N . VAL A 1 98 ? 1.831 -3.102 8.008 1.00 85.00 98 VAL A N 1
ATOM 742 C CA . VAL A 1 98 ? 2.198 -2.882 6.603 1.00 85.00 98 VAL A CA 1
ATOM 743 C C . VAL A 1 98 ? 1.148 -1.974 5.958 1.00 85.00 98 VAL A C 1
ATOM 745 O O . VAL A 1 98 ? -0.002 -2.401 5.843 1.00 85.00 98 VAL A O 1
ATOM 748 N N . PRO A 1 99 ? 1.513 -0.760 5.501 1.00 82.25 99 PRO A N 1
ATOM 749 C CA . PRO A 1 99 ? 0.572 0.125 4.832 1.00 82.25 99 PRO A CA 1
ATOM 750 C C . PRO A 1 99 ? 0.166 -0.473 3.488 1.00 82.25 99 PRO A C 1
ATOM 752 O O . PRO A 1 99 ? 1.004 -0.691 2.609 1.00 82.25 99 PRO A O 1
ATOM 755 N N . ASP A 1 100 ? -1.123 -0.731 3.323 1.00 83.81 100 ASP A N 1
ATOM 756 C CA . ASP A 1 100 ? -1.662 -1.279 2.084 1.00 83.81 100 ASP A CA 1
ATOM 757 C C . ASP A 1 100 ? -1.898 -0.163 1.053 1.00 83.81 100 ASP A C 1
ATOM 759 O O . ASP A 1 100 ? -1.386 -0.204 -0.068 1.00 83.81 100 ASP A O 1
ATOM 763 N N . GLU A 1 101 ? -2.545 0.921 1.484 1.00 89.62 101 GLU A N 1
ATOM 764 C CA . GLU A 1 101 ? -2.915 2.060 0.644 1.00 89.62 101 GLU A CA 1
ATOM 765 C C . GLU A 1 101 ? -1.944 3.236 0.767 1.00 89.62 101 GLU A C 1
ATOM 767 O O . GLU A 1 101 ? -1.343 3.473 1.817 1.00 89.62 101 GLU A O 1
ATOM 772 N N . PHE A 1 102 ? -1.780 3.988 -0.321 1.00 94.12 102 PHE A N 1
ATOM 773 C CA . PHE A 1 102 ? -0.995 5.219 -0.299 1.00 94.12 102 PHE A CA 1
ATOM 774 C C . PHE A 1 102 ? -1.829 6.382 0.244 1.00 94.12 102 PHE A C 1
ATOM 776 O O . PHE A 1 102 ? -2.973 6.554 -0.183 1.00 94.12 102 PHE A O 1
ATOM 783 N N . PRO A 1 103 ? -1.250 7.258 1.082 1.00 94.88 103 PRO A N 1
ATOM 784 C CA . PRO A 1 103 ? -1.903 8.504 1.461 1.00 94.88 103 PRO A CA 1
ATOM 785 C C . PRO A 1 103 ? -2.265 9.354 0.233 1.00 94.88 103 PRO A C 1
ATOM 787 O O . PRO A 1 103 ? -1.483 9.454 -0.716 1.00 94.88 103 PRO A O 1
ATOM 790 N N . GLN A 1 104 ? -3.411 10.046 0.270 1.00 95.56 104 GLN A N 1
ATOM 791 C CA . GLN A 1 104 ? -3.880 10.864 -0.861 1.00 95.56 104 GLN A CA 1
ATOM 792 C C . GLN A 1 104 ? -2.843 11.909 -1.311 1.00 95.56 104 GLN A C 1
ATOM 794 O O . GLN A 1 104 ? -2.639 12.119 -2.503 1.00 95.56 104 GLN A O 1
ATOM 799 N N . SER A 1 105 ? -2.116 12.511 -0.366 1.00 95.81 105 SER A N 1
ATOM 800 C CA . SER A 1 105 ? -1.045 13.475 -0.654 1.00 95.81 105 SER A CA 1
ATOM 801 C C . SER A 1 105 ? 0.105 12.882 -1.480 1.00 95.81 105 SER A C 1
ATOM 803 O O . SER A 1 105 ? 0.690 13.574 -2.320 1.00 95.81 105 SER A O 1
ATOM 805 N N . VAL A 1 106 ? 0.423 11.600 -1.270 1.00 96.81 106 VAL A N 1
ATOM 806 C CA . VAL A 1 106 ? 1.423 10.860 -2.050 1.00 96.81 106 VAL A CA 1
ATOM 807 C C . VAL A 1 106 ? 0.897 10.605 -3.459 1.00 96.81 106 VAL A C 1
ATOM 809 O O . VAL A 1 106 ? 1.625 10.840 -4.424 1.00 96.81 106 VAL A O 1
ATOM 812 N N . LEU A 1 107 ? -0.363 10.176 -3.588 1.00 96.88 107 LEU A N 1
ATOM 813 C CA . LEU A 1 107 ? -1.003 9.929 -4.884 1.00 96.88 107 LEU A CA 1
ATOM 814 C C . LEU A 1 107 ? -1.058 11.198 -5.744 1.00 96.88 107 LEU A C 1
ATOM 816 O O . LEU A 1 107 ? -0.661 11.166 -6.910 1.00 96.88 107 LEU A O 1
ATOM 820 N N . ASP A 1 108 ? -1.468 12.324 -5.159 1.00 96.25 108 ASP A N 1
ATOM 821 C CA . ASP A 1 108 ? -1.555 13.611 -5.853 1.00 96.25 108 ASP A CA 1
ATOM 822 C C . ASP A 1 108 ? -0.175 14.078 -6.339 1.00 96.25 108 ASP A C 1
ATOM 824 O O . ASP A 1 108 ? -0.011 14.484 -7.494 1.00 96.25 108 ASP A O 1
ATOM 828 N N . THR A 1 109 ? 0.845 13.954 -5.483 1.00 95.50 109 THR A N 1
ATOM 829 C CA . THR A 1 109 ? 2.227 14.317 -5.832 1.00 95.50 109 THR A CA 1
ATOM 830 C C . THR A 1 109 ? 2.778 13.412 -6.934 1.00 95.50 109 THR A C 1
ATOM 832 O O . THR A 1 109 ? 3.383 13.896 -7.893 1.00 95.50 109 THR A O 1
ATOM 835 N N . ALA A 1 110 ? 2.533 12.103 -6.849 1.00 95.44 110 ALA A N 1
ATOM 836 C CA . ALA A 1 110 ? 2.948 11.140 -7.863 1.00 95.44 110 ALA A CA 1
ATOM 837 C C . ALA A 1 110 ? 2.287 11.422 -9.221 1.00 95.44 110 ALA A C 1
ATOM 839 O O . ALA A 1 110 ? 2.961 11.397 -10.254 1.00 95.44 110 ALA A O 1
ATOM 840 N N . GLN A 1 111 ? 0.994 11.752 -9.226 1.00 95.38 111 GLN A N 1
ATOM 841 C CA . GLN A 1 111 ? 0.268 12.119 -10.439 1.00 95.38 111 GLN A CA 1
ATOM 842 C C . GLN A 1 111 ? 0.811 13.416 -11.046 1.00 95.38 111 GLN A C 1
ATOM 844 O O . GLN A 1 111 ? 1.027 13.501 -12.261 1.00 95.38 111 GLN A O 1
ATOM 849 N N . GLN A 1 112 ? 1.090 14.417 -10.208 1.00 93.38 112 GLN A N 1
ATOM 850 C CA . GLN A 1 112 ? 1.701 15.663 -10.650 1.00 93.38 112 GLN A CA 1
ATOM 851 C C . GLN A 1 112 ? 3.072 15.406 -11.284 1.00 93.38 112 GLN A C 1
ATOM 853 O O . GLN A 1 112 ? 3.308 15.867 -12.401 1.00 93.38 112 GLN A O 1
ATOM 858 N N . ALA A 1 113 ? 3.942 14.629 -10.632 1.00 89.75 113 ALA A N 1
ATOM 859 C CA . ALA A 1 113 ? 5.258 14.263 -11.153 1.00 89.75 113 ALA A CA 1
ATOM 860 C C . ALA A 1 113 ? 5.164 13.492 -12.483 1.00 89.75 113 ALA A C 1
ATOM 862 O O . ALA A 1 113 ? 5.889 13.798 -13.431 1.00 89.75 113 ALA A O 1
ATOM 863 N N . ALA A 1 114 ? 4.237 12.536 -12.592 1.00 88.81 114 ALA A N 1
ATOM 864 C CA . ALA A 1 114 ? 4.013 11.747 -13.803 1.00 88.81 114 ALA A CA 1
ATOM 865 C C . ALA A 1 114 ? 3.511 12.591 -14.991 1.00 88.81 114 ALA A C 1
ATOM 867 O O . ALA A 1 114 ? 3.850 12.307 -16.142 1.00 88.81 114 ALA A O 1
ATOM 868 N N . SER A 1 115 ? 2.728 13.641 -14.720 1.00 88.19 115 SER A N 1
ATOM 869 C CA . SER A 1 115 ? 2.170 14.539 -15.742 1.00 88.19 115 SER A CA 1
ATOM 870 C C . SER A 1 115 ? 3.181 15.534 -16.326 1.00 88.19 115 SER A C 1
ATOM 872 O O . SER A 1 115 ? 2.922 16.145 -17.370 1.00 88.19 115 SER A O 1
ATOM 874 N N . GLN A 1 116 ? 4.346 15.702 -15.690 1.00 82.06 116 GLN A N 1
ATOM 875 C CA . GLN A 1 116 ? 5.363 16.631 -16.169 1.00 82.06 116 GLN A CA 1
ATOM 876 C C . GLN A 1 116 ? 5.867 16.207 -17.554 1.00 82.06 116 GLN A C 1
ATOM 878 O O . GLN A 1 116 ? 6.400 15.119 -17.762 1.00 82.06 116 GLN A O 1
ATOM 883 N N . THR A 1 117 ? 5.710 17.103 -18.531 1.00 64.00 117 THR A N 1
ATOM 884 C CA . THR A 1 117 ? 6.152 16.870 -19.918 1.00 64.00 117 THR A CA 1
ATOM 885 C C . THR A 1 117 ? 7.675 16.904 -20.036 1.00 64.00 117 THR A C 1
ATOM 887 O O . THR A 1 117 ? 8.268 16.237 -20.887 1.00 64.00 117 THR A O 1
ATOM 890 N N . THR A 1 118 ? 8.320 17.683 -19.168 1.00 66.81 118 THR A N 1
ATOM 891 C CA . THR A 1 118 ? 9.772 17.765 -19.099 1.00 66.81 118 THR A CA 1
ATOM 892 C C . THR A 1 118 ? 10.294 16.569 -18.327 1.00 66.81 118 THR A C 1
ATOM 894 O O . THR A 1 118 ? 10.131 16.463 -17.117 1.00 66.81 118 THR A O 1
ATOM 897 N N . MET A 1 119 ? 10.953 15.674 -19.051 1.00 67.44 119 MET A N 1
ATOM 898 C CA . MET A 1 119 ? 11.701 14.574 -18.464 1.00 67.44 119 MET A CA 1
ATOM 899 C C . MET A 1 119 ? 12.697 15.088 -17.408 1.00 67.44 119 MET A C 1
ATOM 901 O O . MET A 1 119 ? 13.453 16.015 -17.725 1.00 67.44 119 MET A O 1
ATOM 905 N N . PRO A 1 120 ? 12.765 14.470 -16.210 1.00 68.38 120 PRO A N 1
ATOM 906 C CA . PRO A 1 120 ? 13.817 14.749 -15.241 1.00 68.38 120 PRO A CA 1
ATOM 907 C C . PRO A 1 120 ? 15.202 14.754 -15.889 1.00 68.38 120 PRO A C 1
ATOM 909 O O . PRO A 1 120 ? 15.490 13.952 -16.786 1.00 68.38 120 PRO A O 1
ATOM 912 N N . ALA A 1 121 ? 16.061 15.675 -15.446 1.00 69.31 121 ALA A N 1
ATOM 913 C CA . ALA A 1 121 ? 17.383 15.874 -16.023 1.00 69.31 121 ALA A CA 1
ATOM 914 C C . ALA A 1 121 ? 18.197 14.568 -15.992 1.00 69.31 121 ALA A C 1
ATOM 916 O O . ALA A 1 121 ? 18.672 14.129 -14.947 1.00 69.31 121 ALA A O 1
ATOM 917 N N . TRP A 1 122 ? 18.373 13.945 -17.161 1.00 71.56 122 TRP A N 1
ATOM 918 C CA . TRP A 1 122 ? 19.110 12.693 -17.309 1.00 71.56 122 TRP A CA 1
ATOM 919 C C . TRP A 1 122 ? 20.382 12.922 -18.134 1.00 71.56 122 TRP A C 1
ATOM 921 O O . TRP A 1 122 ? 20.297 13.202 -19.333 1.00 71.56 122 TRP A O 1
ATOM 931 N N . PRO A 1 123 ? 21.584 12.761 -17.550 1.00 67.62 123 PRO A N 1
ATOM 932 C CA . PRO A 1 123 ? 22.840 12.986 -18.268 1.00 67.62 123 PRO A CA 1
ATOM 933 C C . PRO A 1 123 ? 23.146 11.890 -19.307 1.00 67.62 123 PRO A C 1
ATOM 935 O O . PRO A 1 123 ? 24.115 11.991 -20.067 1.00 67.62 123 PRO A O 1
ATOM 938 N N . GLY A 1 124 ? 22.351 10.814 -19.353 1.00 66.50 124 GLY A N 1
ATOM 939 C CA . GLY A 1 124 ? 22.567 9.695 -20.260 1.00 66.50 124 GLY A CA 1
ATOM 940 C C . GLY A 1 124 ? 22.320 10.068 -21.722 1.00 66.50 124 GLY A C 1
ATOM 941 O O . GLY A 1 124 ? 21.248 10.517 -22.105 1.00 66.50 124 GLY A O 1
ATOM 942 N N . ARG A 1 125 ? 23.321 9.818 -22.573 1.00 61.34 125 ARG A N 1
ATOM 943 C CA . ARG A 1 125 ? 23.311 10.220 -23.993 1.00 61.34 125 ARG A CA 1
ATOM 944 C C . ARG A 1 125 ? 22.914 9.118 -24.985 1.00 61.34 125 ARG A C 1
ATOM 946 O O . ARG A 1 125 ? 22.968 9.337 -26.192 1.00 61.34 125 ARG A O 1
ATOM 953 N N . ARG A 1 126 ? 22.586 7.903 -24.524 1.00 63.78 126 ARG A N 1
ATOM 954 C CA . ARG A 1 126 ? 22.321 6.752 -25.411 1.00 63.78 126 ARG A CA 1
ATOM 955 C C . ARG A 1 126 ? 20.828 6.524 -25.602 1.00 63.78 126 ARG A C 1
ATOM 957 O O . ARG A 1 126 ? 20.152 6.087 -24.680 1.00 63.78 126 ARG A O 1
ATOM 964 N N . ARG A 1 127 ? 20.356 6.734 -26.831 1.00 66.19 127 ARG A N 1
ATOM 965 C CA . ARG A 1 127 ? 19.043 6.268 -27.286 1.00 66.19 127 ARG A CA 1
ATOM 966 C C . ARG A 1 127 ? 19.121 4.770 -27.600 1.00 66.19 127 ARG A C 1
ATOM 968 O O . ARG A 1 127 ? 20.158 4.296 -28.081 1.00 66.19 127 ARG A O 1
ATOM 975 N N . TRP A 1 128 ? 18.064 4.019 -27.304 1.00 69.44 128 TRP A N 1
ATOM 976 C CA . TRP A 1 128 ? 17.995 2.615 -27.705 1.00 69.44 128 TRP A CA 1
ATOM 977 C C . TRP A 1 128 ? 18.019 2.524 -29.231 1.00 69.44 128 TRP A C 1
ATOM 979 O O . TRP A 1 128 ? 17.455 3.367 -29.924 1.00 69.44 128 TRP A O 1
ATOM 989 N N . GLY A 1 129 ? 18.734 1.533 -29.757 1.00 64.38 129 GLY A N 1
ATOM 990 C CA . GLY A 1 129 ? 18.665 1.217 -31.182 1.00 64.38 129 GLY A CA 1
ATOM 991 C C . GLY A 1 129 ? 17.564 0.195 -31.451 1.00 64.38 129 GLY A C 1
ATOM 992 O O . GLY A 1 129 ? 16.942 -0.307 -30.518 1.00 64.38 129 GLY A O 1
ATOM 993 N N . ALA A 1 130 ? 17.391 -0.171 -32.720 1.00 67.94 130 ALA A N 1
ATOM 994 C CA . ALA A 1 130 ? 16.549 -1.300 -33.106 1.00 67.94 130 ALA A CA 1
ATOM 995 C C . ALA A 1 130 ? 16.976 -2.617 -32.410 1.00 67.94 130 ALA A C 1
ATOM 997 O O . ALA A 1 130 ? 18.133 -2.758 -31.974 1.00 67.94 130 ALA A O 1
ATOM 998 N N . ASN A 1 131 ? 16.046 -3.580 -32.375 1.00 78.12 131 ASN A N 1
ATOM 999 C CA . ASN A 1 131 ? 16.170 -4.926 -31.791 1.00 78.12 131 ASN A CA 1
ATOM 1000 C C . ASN A 1 131 ? 16.252 -4.953 -30.255 1.00 78.12 131 ASN A C 1
ATOM 1002 O O . ASN A 1 131 ? 17.116 -5.621 -29.683 1.00 78.12 131 ASN A O 1
ATOM 1006 N N . THR A 1 132 ? 15.358 -4.212 -29.602 1.00 82.12 132 THR A N 1
ATOM 1007 C CA . THR A 1 132 ? 15.169 -4.227 -28.146 1.00 82.12 132 THR A CA 1
ATOM 1008 C C . THR A 1 132 ? 13.850 -4.922 -27.823 1.00 82.12 132 THR A C 1
ATOM 1010 O O . THR A 1 132 ? 12.829 -4.603 -28.427 1.00 82.12 132 THR A O 1
ATOM 1013 N N . TYR A 1 133 ? 13.874 -5.846 -26.869 1.00 86.31 133 TYR A N 1
ATOM 1014 C CA . TYR A 1 133 ? 12.711 -6.597 -26.399 1.00 86.31 133 TYR A CA 1
ATOM 1015 C C . TYR A 1 133 ? 12.326 -6.094 -25.017 1.00 86.31 133 TYR A C 1
ATOM 1017 O O . TYR A 1 133 ? 13.153 -6.120 -24.112 1.00 86.31 133 TYR A O 1
ATOM 1025 N N . VAL A 1 134 ? 11.104 -5.608 -24.854 1.00 87.00 134 VAL A N 1
ATOM 1026 C CA . VAL A 1 134 ? 10.611 -5.045 -23.592 1.00 87.00 134 VAL A CA 1
ATOM 1027 C C . VAL A 1 134 ? 9.824 -6.123 -22.843 1.00 87.00 134 VAL A C 1
ATOM 1029 O O . VAL A 1 134 ? 9.071 -6.862 -23.472 1.00 87.00 134 VAL A O 1
ATOM 1032 N N . SER A 1 135 ? 10.003 -6.236 -21.523 1.00 88.38 135 SER A N 1
ATOM 1033 C CA . SER A 1 135 ? 9.188 -7.133 -20.694 1.00 88.38 135 SER A CA 1
ATOM 1034 C C . SER A 1 135 ? 7.723 -6.692 -20.693 1.00 88.38 135 SER A C 1
ATOM 1036 O O . SER A 1 135 ? 7.434 -5.514 -20.894 1.00 88.38 135 SER A O 1
ATOM 1038 N N . SER A 1 136 ? 6.787 -7.597 -20.402 1.00 85.75 136 SER A N 1
ATOM 1039 C CA . SER A 1 136 ? 5.356 -7.253 -20.313 1.00 85.75 136 SER A CA 1
ATOM 1040 C C . SER A 1 136 ? 5.096 -6.104 -19.332 1.00 85.75 136 SER A C 1
ATOM 1042 O O . SER A 1 136 ? 4.381 -5.162 -19.662 1.00 85.75 136 SER A O 1
ATOM 1044 N N . SER A 1 137 ? 5.761 -6.112 -18.175 1.00 86.56 137 SER A N 1
ATOM 1045 C CA . SER A 1 137 ? 5.702 -5.030 -17.182 1.00 86.56 137 SER A CA 1
ATOM 1046 C C . SER A 1 137 ? 6.341 -3.717 -17.641 1.00 86.56 137 SER A C 1
ATOM 1048 O O . SER A 1 137 ? 6.122 -2.681 -17.032 1.00 86.56 137 SER A O 1
ATOM 1050 N N . GLY A 1 138 ? 7.183 -3.730 -18.678 1.00 89.44 138 GLY A N 1
ATOM 1051 C CA . GLY A 1 138 ? 7.995 -2.580 -19.081 1.00 89.44 138 GLY A CA 1
ATOM 1052 C C . GLY A 1 138 ? 9.027 -2.129 -18.041 1.00 89.44 138 GLY A C 1
ATOM 1053 O O . GLY A 1 138 ? 9.689 -1.116 -18.242 1.00 89.44 138 GLY A O 1
ATOM 1054 N N . ALA A 1 139 ? 9.231 -2.878 -16.953 1.00 90.50 139 ALA A N 1
ATOM 1055 C CA . ALA A 1 139 ? 10.283 -2.591 -15.978 1.00 90.50 139 ALA A CA 1
ATOM 1056 C C . ALA A 1 139 ? 11.689 -2.855 -16.545 1.00 90.50 139 ALA A C 1
ATOM 1058 O O . ALA A 1 139 ? 12.686 -2.319 -16.051 1.00 90.50 139 ALA A O 1
ATOM 1059 N N . ARG A 1 140 ? 11.792 -3.718 -17.567 1.00 91.69 140 ARG A N 1
ATOM 1060 C CA . ARG A 1 140 ? 13.061 -4.140 -18.164 1.00 91.69 140 ARG A CA 1
ATOM 1061 C C . ARG A 1 140 ? 12.954 -4.227 -19.679 1.00 91.69 140 ARG A C 1
ATOM 1063 O O . ARG A 1 140 ? 11.899 -4.523 -20.230 1.00 91.69 140 ARG A O 1
ATOM 1070 N N . ALA A 1 141 ? 14.076 -4.024 -20.354 1.00 90.06 141 ALA A N 1
ATOM 1071 C CA . ALA A 1 141 ? 14.214 -4.326 -21.766 1.00 90.06 141 ALA A CA 1
ATOM 1072 C C . ALA A 1 141 ? 15.594 -4.914 -22.072 1.00 90.06 141 ALA A C 1
ATOM 1074 O O . ALA A 1 141 ? 16.588 -4.593 -21.426 1.00 90.06 141 ALA A O 1
ATOM 1075 N N . TYR A 1 142 ? 15.668 -5.780 -23.071 1.00 88.75 142 TYR A N 1
ATOM 1076 C CA . TYR A 1 142 ? 16.841 -6.575 -23.395 1.00 88.75 142 TYR A CA 1
ATOM 1077 C C . TYR A 1 142 ? 17.268 -6.317 -24.826 1.00 88.75 142 TYR A C 1
ATOM 1079 O O . TYR A 1 142 ? 16.451 -6.285 -25.746 1.00 88.75 142 TYR A O 1
ATOM 1087 N N . ARG A 1 143 ? 18.574 -6.188 -25.030 1.00 87.00 143 ARG A N 1
ATOM 1088 C CA . ARG A 1 143 ? 19.154 -6.039 -26.355 1.00 87.00 143 ARG A CA 1
ATOM 1089 C C . ARG A 1 143 ? 20.418 -6.859 -26.479 1.00 87.00 143 ARG A C 1
ATOM 1091 O O . ARG A 1 143 ? 21.367 -6.691 -25.718 1.00 87.00 143 ARG A O 1
ATOM 1098 N N . PHE A 1 144 ? 20.465 -7.696 -27.505 1.00 85.50 144 PHE A N 1
ATOM 1099 C CA . PHE A 1 144 ? 21.655 -8.456 -27.849 1.00 85.50 144 PHE A CA 1
ATOM 1100 C C . PHE A 1 144 ? 22.232 -7.984 -29.182 1.00 85.50 144 PHE A C 1
ATOM 1102 O O . PHE A 1 144 ? 21.507 -7.804 -30.160 1.00 85.50 144 PHE A O 1
ATOM 1109 N N . ARG A 1 145 ? 23.550 -7.779 -29.241 1.00 84.38 145 ARG A N 1
ATOM 1110 C CA . ARG A 1 145 ? 24.249 -7.407 -30.478 1.00 84.38 145 ARG A CA 1
ATOM 1111 C C . ARG A 1 145 ? 25.653 -7.980 -30.542 1.00 84.38 145 ARG A C 1
ATOM 1113 O O . ARG A 1 145 ? 26.276 -8.253 -29.521 1.00 84.38 145 ARG A O 1
ATOM 1120 N N . ARG A 1 146 ? 26.208 -8.062 -31.749 1.00 81.25 146 ARG A N 1
ATOM 1121 C CA . ARG A 1 146 ? 27.642 -8.293 -31.938 1.00 81.25 146 ARG A CA 1
ATOM 1122 C C . ARG A 1 146 ? 28.419 -6.982 -31.845 1.00 81.25 146 ARG A C 1
ATOM 1124 O O . ARG A 1 146 ? 28.006 -5.943 -32.355 1.00 81.25 146 ARG A O 1
ATOM 1131 N N . SER A 1 147 ? 29.555 -7.031 -31.165 1.00 80.12 147 SER A N 1
ATOM 1132 C CA . SER A 1 147 ? 30.573 -5.985 -31.222 1.00 80.12 147 SER A CA 1
ATOM 1133 C C . SER A 1 147 ? 31.353 -6.066 -32.536 1.00 80.12 147 SER A C 1
ATOM 1135 O O . SER A 1 147 ? 31.379 -7.110 -33.183 1.00 80.12 147 SER A O 1
ATOM 1137 N N . LEU A 1 148 ? 32.068 -4.989 -32.881 1.00 75.62 148 LEU A N 1
ATOM 1138 C CA . LEU A 1 148 ? 32.948 -4.938 -34.059 1.00 75.62 148 LEU A CA 1
ATOM 1139 C C . LEU A 1 148 ? 34.040 -6.023 -34.052 1.00 75.62 148 LEU A C 1
ATOM 1141 O O . LEU A 1 148 ? 34.562 -6.376 -35.098 1.00 75.62 148 LEU A O 1
ATOM 1145 N N . ARG A 1 149 ? 34.370 -6.580 -32.880 1.00 77.94 149 ARG A N 1
ATOM 1146 C CA . ARG A 1 149 ? 35.339 -7.677 -32.714 1.00 77.94 149 ARG A CA 1
ATOM 1147 C C . ARG A 1 149 ? 34.672 -9.060 -32.654 1.00 77.94 149 ARG A C 1
ATOM 1149 O O . ARG A 1 149 ? 35.226 -9.976 -32.058 1.00 77.94 149 ARG A O 1
ATOM 1156 N N . GLY A 1 150 ? 33.437 -9.195 -33.143 1.00 75.19 150 GLY A N 1
ATOM 1157 C CA . GLY A 1 150 ? 32.683 -10.456 -33.179 1.00 75.19 150 GLY A CA 1
ATOM 1158 C C . GLY A 1 150 ? 32.141 -10.958 -31.831 1.00 75.19 150 GLY A C 1
ATOM 1159 O O . GLY A 1 150 ? 31.390 -11.929 -31.804 1.00 75.19 150 GLY A O 1
ATOM 1160 N N . ARG A 1 151 ? 32.461 -10.298 -30.708 1.00 79.75 151 ARG A N 1
ATOM 1161 C CA . ARG A 1 151 ? 31.979 -10.691 -29.368 1.00 79.75 151 ARG A CA 1
ATOM 1162 C C . ARG A 1 151 ? 30.518 -10.311 -29.160 1.00 79.75 151 ARG A C 1
ATOM 1164 O O . ARG A 1 151 ? 30.139 -9.199 -29.533 1.00 79.75 151 ARG A O 1
ATOM 1171 N N . GLY A 1 152 ? 29.741 -11.185 -28.524 1.00 84.56 152 GLY A N 1
ATOM 1172 C CA . GLY A 1 152 ? 28.375 -10.889 -28.091 1.00 84.56 152 GLY A CA 1
ATOM 1173 C C . GLY A 1 152 ? 28.345 -9.814 -27.002 1.00 84.56 152 GLY A C 1
ATOM 1174 O O . GLY A 1 152 ? 29.192 -9.784 -26.109 1.00 84.56 152 GLY A O 1
ATOM 1175 N N . VAL A 1 153 ? 27.377 -8.909 -27.091 1.00 86.81 153 VAL A N 1
ATOM 1176 C CA . VAL A 1 153 ? 27.116 -7.849 -26.118 1.00 86.81 153 VAL A CA 1
ATOM 1177 C C . VAL A 1 153 ? 25.643 -7.918 -25.750 1.00 86.81 153 VAL A C 1
ATOM 1179 O O . VAL A 1 153 ? 24.790 -7.753 -26.622 1.00 86.81 153 VAL A O 1
ATOM 1182 N N . LEU A 1 154 ? 25.370 -8.140 -24.468 1.00 88.06 154 LEU A N 1
ATOM 1183 C CA . LEU A 1 154 ? 24.034 -8.079 -23.889 1.00 88.06 154 LEU A CA 1
ATOM 1184 C C . LEU A 1 154 ? 23.890 -6.751 -23.139 1.00 88.06 154 LEU A C 1
ATOM 1186 O O . LEU A 1 154 ? 24.716 -6.410 -22.293 1.00 88.06 154 LEU A O 1
ATOM 1190 N N . GLU A 1 155 ? 22.867 -5.985 -23.489 1.00 89.94 155 GLU A N 1
ATOM 1191 C CA . GLU A 1 155 ? 22.453 -4.759 -22.818 1.00 89.94 155 GLU A CA 1
ATOM 1192 C C . GLU A 1 155 ? 21.108 -5.045 -22.138 1.00 89.94 155 GLU A C 1
ATOM 1194 O O . GLU A 1 155 ? 20.156 -5.469 -22.793 1.00 89.94 155 GLU A O 1
ATOM 1199 N N . VAL A 1 156 ? 21.051 -4.857 -20.821 1.00 90.81 156 VAL A N 1
ATOM 1200 C CA . VAL A 1 156 ? 19.815 -4.909 -20.034 1.00 90.81 156 VAL A CA 1
ATOM 1201 C C . VAL A 1 156 ? 19.493 -3.483 -19.621 1.00 90.81 156 VAL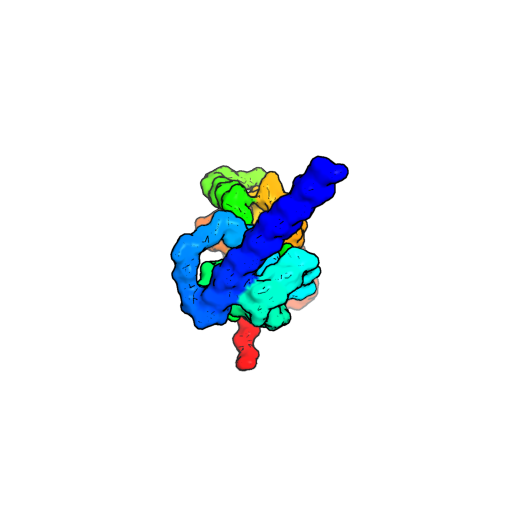 A C 1
ATOM 1203 O O . VAL A 1 156 ? 20.285 -2.837 -18.938 1.00 90.81 156 VAL A O 1
ATOM 1206 N N . HIS A 1 157 ? 18.358 -2.985 -20.077 1.00 90.31 157 HIS A N 1
ATOM 1207 C CA . HIS A 1 157 ? 17.812 -1.679 -19.754 1.00 90.31 157 HIS A CA 1
ATOM 1208 C C . HIS A 1 157 ? 16.805 -1.850 -18.619 1.00 90.31 157 HIS A C 1
ATOM 1210 O O . HIS A 1 157 ? 15.916 -2.691 -18.707 1.00 90.31 157 HIS A O 1
ATOM 1216 N N . LEU A 1 158 ? 16.959 -1.073 -17.558 1.00 92.19 158 LEU A N 1
ATOM 1217 C CA . LEU A 1 158 ? 16.075 -1.061 -16.400 1.00 92.19 158 LEU A CA 1
ATOM 1218 C C . LEU A 1 158 ? 15.363 0.291 -16.357 1.00 92.19 158 LEU A C 1
ATOM 1220 O O . LEU A 1 158 ? 16.023 1.324 -16.519 1.00 92.19 158 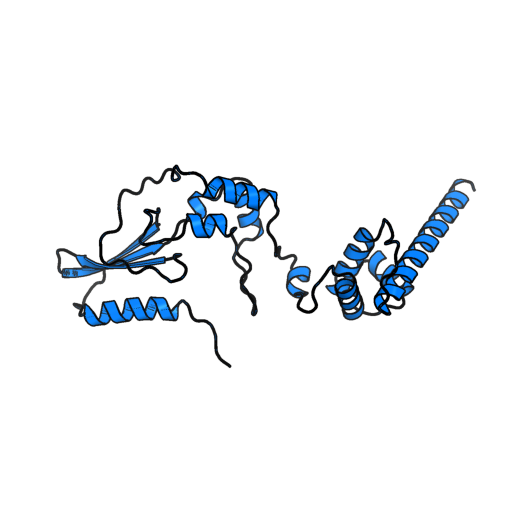LEU A O 1
ATOM 1224 N N . ALA A 1 159 ? 14.045 0.279 -16.147 1.00 92.31 159 ALA A N 1
ATOM 1225 C CA . ALA A 1 159 ? 13.286 1.484 -15.824 1.00 92.31 159 ALA A CA 1
ATOM 1226 C C . ALA A 1 159 ? 13.892 2.172 -14.592 1.00 92.31 159 ALA A C 1
ATOM 1228 O O . ALA A 1 159 ? 14.435 1.511 -13.704 1.00 92.31 159 ALA A O 1
ATOM 1229 N N . VAL A 1 160 ? 13.828 3.504 -14.554 1.00 91.69 160 VAL A N 1
ATOM 1230 C CA . VAL A 1 160 ? 14.399 4.305 -13.458 1.00 91.69 160 VAL A CA 1
ATOM 1231 C C . VAL A 1 160 ? 13.304 5.169 -12.829 1.00 91.69 160 VAL A C 1
ATOM 1233 O O . VAL A 1 160 ? 13.336 6.390 -12.978 1.00 91.69 160 VAL A O 1
ATOM 1236 N N . PRO A 1 161 ? 12.324 4.561 -12.131 1.00 92.31 161 PRO A N 1
ATOM 1237 C CA . PRO A 1 161 ? 11.247 5.306 -11.479 1.00 92.31 161 PRO A CA 1
ATOM 1238 C C . PRO A 1 161 ? 11.769 6.309 -10.450 1.00 92.31 161 PRO A C 1
ATOM 1240 O O . PRO A 1 161 ? 11.152 7.346 -10.259 1.00 92.31 161 PRO A O 1
ATOM 1243 N N . ALA A 1 162 ? 12.956 6.072 -9.877 1.00 90.31 162 ALA A N 1
ATOM 1244 C CA . ALA A 1 162 ? 13.626 6.985 -8.950 1.00 90.31 162 ALA A CA 1
ATOM 1245 C C . ALA A 1 162 ? 13.835 8.415 -9.493 1.00 90.31 162 ALA A C 1
ATOM 1247 O O . ALA A 1 162 ? 14.094 9.322 -8.715 1.00 90.31 162 ALA A O 1
ATOM 1248 N N . LEU A 1 163 ? 13.731 8.640 -10.808 1.00 89.94 163 LEU A N 1
ATOM 1249 C CA . LEU A 1 163 ? 13.766 9.989 -11.386 1.00 89.94 163 LEU A CA 1
ATOM 1250 C C . LEU A 1 163 ? 12.488 10.805 -11.139 1.00 89.94 163 LEU A C 1
ATOM 1252 O O . LEU A 1 163 ? 12.519 12.018 -11.310 1.00 89.94 163 LEU A O 1
ATOM 1256 N N . TRP A 1 164 ? 11.390 10.145 -10.774 1.00 90.06 164 TRP A N 1
ATOM 1257 C CA . TRP A 1 164 ? 10.086 10.741 -10.463 1.00 90.06 164 TRP A CA 1
ATOM 1258 C C . TRP A 1 164 ? 9.742 10.655 -8.971 1.00 90.06 164 TRP A C 1
ATOM 1260 O O . TRP A 1 164 ? 8.617 10.951 -8.583 1.00 90.06 164 TRP A O 1
ATOM 1270 N N . VAL A 1 165 ? 10.684 10.198 -8.145 1.00 91.31 165 VAL A N 1
ATOM 1271 C CA . VAL A 1 165 ? 10.487 10.003 -6.709 1.00 91.31 165 VAL A CA 1
ATOM 1272 C C . VAL A 1 165 ? 11.266 11.078 -5.967 1.00 91.31 165 VAL A C 1
ATOM 1274 O O . VAL A 1 165 ? 12.495 11.047 -5.936 1.00 91.31 165 VAL A O 1
ATOM 1277 N N . ASP A 1 166 ? 10.543 12.012 -5.361 1.00 89.81 166 ASP A N 1
ATOM 1278 C CA . ASP A 1 166 ? 11.076 13.047 -4.482 1.00 89.81 166 ASP A CA 1
ATOM 1279 C C . ASP A 1 166 ? 10.115 13.321 -3.311 1.00 89.81 166 ASP A C 1
ATOM 1281 O O . ASP A 1 166 ? 9.033 12.733 -3.214 1.00 89.81 166 ASP A O 1
ATOM 1285 N N . GLY A 1 167 ? 10.547 14.170 -2.373 1.00 93.31 167 GLY A N 1
ATOM 1286 C CA . GLY A 1 167 ? 9.700 14.710 -1.307 1.00 93.31 167 GLY A CA 1
ATOM 1287 C C . GLY A 1 167 ? 8.871 13.654 -0.565 1.00 93.31 167 GLY A C 1
ATOM 1288 O O . GLY A 1 167 ? 9.414 12.696 -0.013 1.00 93.31 167 GLY A O 1
ATOM 1289 N N . VAL A 1 168 ? 7.548 13.845 -0.556 1.00 96.12 168 VAL A N 1
ATOM 1290 C CA . VAL A 1 168 ? 6.597 12.967 0.150 1.00 96.12 168 VAL A CA 1
ATOM 1291 C C . VAL A 1 168 ? 6.548 11.554 -0.430 1.00 96.12 168 VAL A C 1
ATOM 1293 O O . VAL A 1 168 ? 6.404 10.598 0.322 1.00 96.12 168 VAL A O 1
ATOM 1296 N N . VAL A 1 169 ? 6.747 11.397 -1.742 1.00 95.75 169 VAL A N 1
ATOM 1297 C CA . VAL A 1 169 ? 6.783 10.077 -2.385 1.00 95.75 169 VAL A CA 1
ATOM 1298 C C . VAL A 1 169 ? 8.044 9.324 -1.966 1.00 95.75 169 VAL A C 1
ATOM 1300 O O . VAL A 1 169 ? 7.999 8.124 -1.710 1.00 95.75 169 VAL A O 1
ATOM 1303 N N . GLN A 1 170 ? 9.180 10.019 -1.877 1.00 95.56 170 GLN A N 1
ATOM 1304 C CA . GLN A 1 170 ? 10.426 9.412 -1.414 1.00 95.56 170 GLN A CA 1
ATOM 1305 C C . GLN A 1 170 ? 10.338 8.983 0.055 1.00 95.56 170 GLN A C 1
ATOM 1307 O O . GLN A 1 170 ? 10.848 7.917 0.398 1.00 95.56 170 GLN A O 1
ATOM 1312 N N . ALA A 1 171 ? 9.714 9.801 0.906 1.00 95.50 171 ALA A N 1
ATOM 1313 C CA . ALA A 1 171 ? 9.498 9.470 2.311 1.00 95.50 171 ALA A CA 1
ATOM 1314 C C . ALA A 1 171 ? 8.627 8.212 2.459 1.00 95.50 171 ALA A C 1
ATOM 1316 O O . ALA A 1 171 ? 9.049 7.264 3.116 1.00 95.50 171 ALA A O 1
ATOM 1317 N N . GLU A 1 172 ? 7.496 8.158 1.753 1.00 95.44 172 GLU A N 1
ATOM 1318 C CA . GLU A 1 172 ? 6.601 6.995 1.731 1.00 95.44 172 GLU A CA 1
ATOM 1319 C C . GLU A 1 172 ? 7.306 5.731 1.213 1.00 95.44 172 GLU A C 1
ATOM 1321 O O . GLU A 1 172 ? 7.218 4.658 1.805 1.00 95.44 172 GLU A O 1
ATOM 1326 N N . ALA A 1 173 ? 8.072 5.845 0.123 1.00 94.25 173 ALA A N 1
ATOM 1327 C CA . ALA A 1 173 ? 8.831 4.717 -0.411 1.00 94.25 173 ALA A CA 1
ATOM 1328 C C . ALA A 1 173 ? 9.889 4.210 0.587 1.00 94.25 173 ALA A C 1
ATOM 1330 O O . ALA A 1 173 ? 10.152 3.009 0.658 1.00 94.25 173 ALA A O 1
ATOM 1331 N N . ALA A 1 174 ? 10.508 5.106 1.361 1.00 93.81 174 ALA A N 1
ATOM 1332 C CA . ALA A 1 174 ? 11.460 4.730 2.400 1.00 93.81 174 ALA A CA 1
ATOM 1333 C C . ALA A 1 174 ? 10.776 4.031 3.586 1.00 93.81 174 ALA A C 1
ATOM 1335 O O . ALA A 1 174 ? 11.338 3.073 4.114 1.00 93.81 174 ALA A O 1
ATOM 1336 N N . GLU A 1 175 ? 9.574 4.473 3.962 1.00 91.50 175 GLU A N 1
ATOM 1337 C CA . GLU A 1 175 ? 8.753 3.857 5.008 1.00 91.50 175 GLU A CA 1
ATOM 1338 C C . GLU A 1 175 ? 8.293 2.448 4.614 1.00 91.50 175 GLU A C 1
ATOM 1340 O O . GLU A 1 175 ? 8.486 1.498 5.372 1.00 91.50 175 GLU A O 1
ATOM 1345 N N . ARG A 1 176 ? 7.798 2.274 3.381 1.00 92.00 176 ARG A N 1
ATOM 1346 C CA . ARG A 1 176 ? 7.423 0.958 2.833 1.00 92.00 176 ARG A CA 1
ATOM 1347 C C . ARG A 1 176 ? 8.624 0.029 2.646 1.00 92.00 176 ARG A C 1
ATOM 1349 O O . ARG A 1 176 ? 8.511 -1.188 2.794 1.00 92.00 176 ARG A O 1
ATOM 1356 N N . GLY A 1 177 ? 9.781 0.578 2.271 1.00 91.12 177 GLY A N 1
ATOM 1357 C CA . GLY A 1 177 ? 11.065 -0.115 2.121 1.00 91.12 177 GLY A CA 1
ATOM 1358 C C . GLY A 1 177 ? 11.173 -1.074 0.924 1.00 91.12 177 GLY A C 1
ATOM 1359 O O . GLY A 1 177 ? 12.214 -1.117 0.262 1.00 91.12 177 GLY A O 1
ATOM 1360 N N . ARG A 1 178 ? 10.125 -1.850 0.614 1.00 90.75 178 ARG A N 1
ATOM 1361 C CA . ARG A 1 178 ? 10.061 -2.775 -0.531 1.00 90.75 178 ARG A CA 1
ATOM 1362 C C . ARG A 1 178 ? 8.626 -3.043 -0.986 1.00 90.75 178 ARG A C 1
ATOM 1364 O O . ARG A 1 178 ? 7.692 -2.905 -0.209 1.00 90.75 178 ARG A O 1
ATOM 1371 N N . THR A 1 179 ? 8.478 -3.535 -2.216 1.00 90.50 179 THR A N 1
ATOM 1372 C CA . THR A 1 179 ? 7.239 -4.197 -2.652 1.00 90.50 179 THR A CA 1
ATOM 1373 C C . THR A 1 179 ? 7.036 -5.468 -1.825 1.00 90.50 179 THR A C 1
ATOM 1375 O O . THR A 1 179 ? 7.972 -6.263 -1.674 1.00 90.50 179 THR A O 1
ATOM 1378 N N . VAL A 1 180 ? 5.829 -5.667 -1.300 1.00 89.25 180 VAL A N 1
ATOM 1379 C CA . VAL A 1 180 ? 5.454 -6.858 -0.525 1.00 89.25 180 VAL A CA 1
ATOM 1380 C C . VAL A 1 180 ? 4.548 -7.730 -1.385 1.00 89.25 180 VAL A C 1
ATOM 1382 O O . VAL A 1 180 ? 3.445 -7.329 -1.731 1.00 89.25 180 VAL A O 1
ATOM 1385 N N . GLY A 1 181 ? 5.019 -8.922 -1.750 1.00 85.62 181 GLY A N 1
ATOM 1386 C CA . GLY A 1 181 ? 4.187 -9.919 -2.424 1.00 85.62 181 GLY A CA 1
ATOM 1387 C C . GLY A 1 181 ? 3.396 -10.733 -1.405 1.00 85.62 181 GLY A C 1
ATOM 1388 O O . GLY A 1 181 ? 3.999 -11.342 -0.520 1.00 85.62 181 GLY A O 1
ATOM 1389 N N . ILE A 1 182 ? 2.074 -10.750 -1.548 1.00 84.94 182 ILE A N 1
ATOM 1390 C CA . ILE A 1 182 ? 1.166 -11.694 -0.888 1.00 84.94 182 ILE A CA 1
ATOM 1391 C C . ILE A 1 182 ? 0.595 -12.658 -1.938 1.00 84.94 182 ILE A C 1
ATOM 1393 O O . ILE A 1 182 ? 0.887 -12.525 -3.127 1.00 84.94 182 ILE A O 1
ATOM 1397 N N . VAL A 1 183 ? -0.145 -13.684 -1.513 1.00 83.75 183 VAL A N 1
ATOM 1398 C CA . VAL A 1 183 ? -0.628 -14.734 -2.430 1.00 83.75 183 VAL A CA 1
ATOM 1399 C C . VAL A 1 183 ? -1.579 -14.146 -3.478 1.00 83.75 183 VAL A C 1
ATOM 1401 O O . VAL A 1 183 ? -1.539 -14.536 -4.641 1.00 83.75 183 VAL A O 1
ATOM 1404 N N . GLU A 1 184 ? -2.391 -13.175 -3.074 1.00 82.88 184 GLU A N 1
ATOM 1405 C CA . GLU A 1 184 ? -3.467 -12.593 -3.869 1.00 82.88 184 GLU A CA 1
ATOM 1406 C C . GLU A 1 184 ? -3.003 -11.415 -4.740 1.00 82.88 184 GLU A C 1
ATOM 1408 O O . GLU A 1 184 ? -3.570 -11.177 -5.807 1.00 82.88 184 GLU A O 1
ATOM 1413 N N . ARG A 1 185 ? -1.994 -10.651 -4.293 1.00 85.44 185 ARG A N 1
ATOM 1414 C CA . ARG A 1 185 ? -1.514 -9.433 -4.971 1.00 85.44 185 ARG A CA 1
ATOM 1415 C C . ARG A 1 185 ? -0.119 -8.994 -4.519 1.00 85.44 185 ARG A C 1
ATOM 1417 O O . ARG A 1 185 ? 0.466 -9.540 -3.591 1.00 85.44 185 ARG A O 1
ATOM 1424 N N . GLU A 1 186 ? 0.394 -7.941 -5.146 1.00 88.44 186 GLU A N 1
ATOM 1425 C CA . GLU A 1 186 ? 1.567 -7.206 -4.671 1.00 88.44 186 GLU A CA 1
ATOM 1426 C C . GLU A 1 186 ? 1.135 -5.864 -4.071 1.00 88.44 186 GLU A C 1
ATOM 1428 O O . GLU A 1 186 ? 0.340 -5.146 -4.672 1.00 88.44 186 GLU A O 1
ATOM 1433 N N . ILE A 1 187 ? 1.684 -5.512 -2.907 1.00 90.44 187 ILE A N 1
ATOM 1434 C CA . ILE A 1 187 ? 1.609 -4.165 -2.336 1.00 90.44 187 ILE A CA 1
ATOM 1435 C C . ILE A 1 187 ? 2.799 -3.384 -2.896 1.00 90.44 187 ILE A C 1
ATOM 1437 O O . ILE A 1 187 ? 3.951 -3.687 -2.545 1.00 90.44 187 ILE A O 1
ATOM 1441 N N . PRO A 1 188 ? 2.571 -2.423 -3.804 1.00 92.31 188 PRO A N 1
ATOM 1442 C CA . PRO A 1 188 ? 3.654 -1.769 -4.515 1.00 92.31 188 PRO A CA 1
ATOM 1443 C C . PRO A 1 188 ? 4.435 -0.811 -3.608 1.00 92.31 188 PRO A C 1
ATOM 1445 O O . PRO A 1 188 ? 3.894 -0.156 -2.716 1.00 92.31 188 PRO A O 1
ATOM 1448 N N . LEU A 1 189 ? 5.739 -0.703 -3.880 1.00 94.88 189 LEU A N 1
ATOM 1449 C CA . LEU A 1 189 ? 6.624 0.283 -3.251 1.00 94.88 189 LEU A CA 1
ATOM 1450 C C . LEU A 1 189 ? 6.301 1.721 -3.680 1.00 94.88 189 LEU A C 1
ATOM 1452 O O . LEU A 1 189 ? 6.534 2.661 -2.928 1.00 94.88 189 LEU A O 1
ATOM 1456 N N . LEU A 1 190 ? 5.840 1.890 -4.920 1.00 95.50 190 LEU A N 1
ATOM 1457 C CA . LEU A 1 190 ? 5.621 3.187 -5.552 1.00 95.50 190 LEU A CA 1
ATOM 1458 C C . LEU A 1 190 ? 4.214 3.251 -6.151 1.00 95.50 190 LEU A C 1
ATOM 1460 O O . LEU A 1 190 ? 3.744 2.230 -6.651 1.00 95.50 190 LEU A O 1
ATOM 1464 N N . PRO A 1 191 ? 3.587 4.437 -6.186 1.00 96.00 191 PRO A N 1
ATOM 1465 C CA . PRO A 1 191 ? 2.316 4.626 -6.873 1.00 96.00 191 PRO A CA 1
ATOM 1466 C C . PRO A 1 191 ? 2.388 4.280 -8.366 1.00 96.00 191 PRO A C 1
ATOM 1468 O O . PRO A 1 191 ? 3.381 4.579 -9.043 1.00 96.00 191 PRO A O 1
ATOM 1471 N N . ASP A 1 192 ? 1.291 3.745 -8.904 1.00 94.31 192 ASP A N 1
ATOM 1472 C CA . ASP A 1 192 ? 1.189 3.315 -10.305 1.00 94.31 192 ASP A CA 1
ATOM 1473 C C . ASP A 1 192 ? 1.499 4.433 -11.303 1.00 94.31 192 ASP A C 1
ATOM 1475 O O . ASP A 1 192 ? 2.143 4.191 -12.323 1.00 94.31 192 ASP A O 1
ATOM 1479 N N . ALA A 1 193 ? 1.124 5.677 -10.989 1.00 94.94 193 ALA A N 1
ATOM 1480 C CA . ALA A 1 193 ? 1.422 6.836 -11.829 1.00 94.94 193 ALA A CA 1
ATOM 1481 C C . ALA A 1 193 ? 2.928 6.963 -12.139 1.00 94.94 193 ALA A C 1
ATOM 1483 O O . ALA A 1 193 ? 3.317 7.240 -13.276 1.00 94.94 193 ALA A O 1
ATOM 1484 N N . ILE A 1 194 ? 3.788 6.701 -11.149 1.00 94.56 194 ILE A N 1
ATOM 1485 C CA . ILE A 1 194 ? 5.248 6.739 -11.307 1.00 94.56 194 ILE A CA 1
ATOM 1486 C C . ILE A 1 194 ? 5.746 5.513 -12.068 1.00 94.56 194 ILE A C 1
ATOM 1488 O O . ILE A 1 194 ? 6.615 5.634 -12.940 1.00 94.56 194 ILE A O 1
ATOM 1492 N N . LEU A 1 195 ? 5.198 4.333 -11.763 1.00 92.81 195 LEU A N 1
ATOM 1493 C CA . LEU A 1 195 ? 5.556 3.099 -12.458 1.00 92.81 195 LEU A CA 1
ATOM 1494 C C . LEU A 1 195 ? 5.266 3.225 -13.959 1.00 92.81 195 LEU A C 1
ATOM 1496 O O . LEU A 1 195 ? 6.171 3.008 -14.767 1.00 92.81 195 LEU A O 1
ATOM 1500 N N . GLU A 1 196 ? 4.077 3.698 -14.326 1.00 92.44 196 GLU A N 1
ATOM 1501 C CA . GLU A 1 196 ? 3.670 3.929 -15.713 1.00 92.44 196 GLU A CA 1
ATOM 1502 C C . GLU A 1 196 ? 4.473 5.051 -16.389 1.00 92.44 196 GLU A C 1
ATOM 1504 O O . GLU A 1 196 ? 4.910 4.900 -17.534 1.00 92.44 196 GLU A O 1
ATOM 1509 N N . ALA A 1 197 ? 4.772 6.150 -15.686 1.00 90.62 197 ALA A N 1
ATOM 1510 C CA . ALA A 1 197 ? 5.627 7.213 -16.222 1.00 90.62 197 ALA A CA 1
ATOM 1511 C C . ALA A 1 197 ? 7.052 6.720 -16.543 1.00 90.62 197 ALA A C 1
ATOM 1513 O O . ALA A 1 197 ? 7.658 7.147 -17.534 1.00 90.62 197 ALA A O 1
ATOM 1514 N N . SER A 1 198 ? 7.573 5.795 -15.732 1.00 91.00 198 SER A N 1
ATOM 1515 C CA . SER A 1 198 ? 8.913 5.218 -15.884 1.00 91.00 198 SER A CA 1
ATOM 1516 C C . SER A 1 198 ? 8.978 4.023 -16.842 1.00 91.00 198 SER A C 1
ATOM 1518 O O . SER A 1 198 ? 10.074 3.606 -17.235 1.00 91.00 198 SER A O 1
ATOM 1520 N N . ARG A 1 199 ? 7.819 3.476 -17.226 1.00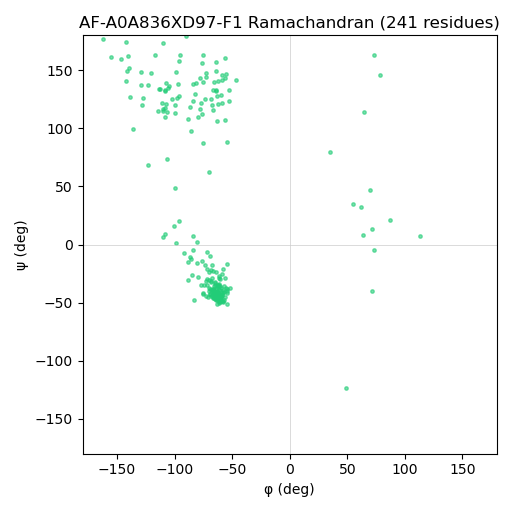 91.38 199 ARG A N 1
ATOM 1521 C CA . ARG A 1 199 ? 7.692 2.235 -17.988 1.00 91.38 199 ARG A CA 1
ATOM 1522 C C . ARG A 1 199 ? 8.396 2.331 -19.335 1.00 91.38 199 ARG A C 1
ATOM 1524 O O . ARG A 1 199 ? 8.182 3.250 -20.130 1.00 91.38 199 ARG A O 1
ATOM 1531 N N . LEU A 1 200 ? 9.237 1.343 -19.618 1.00 90.31 200 LEU A N 1
ATOM 1532 C CA . LEU A 1 200 ? 9.912 1.218 -20.900 1.00 90.31 200 LEU A CA 1
ATOM 1533 C C . LEU A 1 200 ? 8.888 0.755 -21.940 1.00 90.31 200 LEU A C 1
ATOM 1535 O O . LEU A 1 200 ? 8.235 -0.265 -21.750 1.00 90.31 200 LEU A O 1
ATOM 1539 N N . THR A 1 201 ? 8.747 1.486 -23.045 1.00 86.88 201 THR A N 1
ATOM 1540 C CA . THR A 1 201 ? 7.869 1.109 -24.163 1.00 86.88 201 THR A CA 1
ATOM 1541 C C . THR A 1 201 ? 8.536 1.441 -25.495 1.00 86.88 201 THR A C 1
ATOM 1543 O O . THR A 1 201 ? 9.476 2.233 -25.557 1.00 86.88 201 THR A O 1
ATOM 1546 N N . ALA A 1 202 ? 8.055 0.842 -26.586 1.00 76.94 202 ALA A N 1
ATOM 1547 C CA . ALA A 1 202 ? 8.512 1.203 -27.930 1.00 76.94 202 ALA A CA 1
ATOM 1548 C C . ALA A 1 202 ? 7.996 2.584 -28.384 1.00 76.94 202 ALA A C 1
ATOM 1550 O O . ALA A 1 202 ? 8.577 3.187 -29.284 1.00 76.94 202 ALA A O 1
ATOM 1551 N N . ALA A 1 203 ? 6.915 3.077 -27.770 1.00 76.75 203 ALA A N 1
ATOM 1552 C CA . ALA A 1 203 ? 6.216 4.293 -28.177 1.00 76.75 203 ALA A CA 1
ATOM 1553 C C . ALA A 1 203 ? 6.833 5.580 -27.604 1.00 76.75 203 ALA A C 1
ATOM 1555 O O . ALA A 1 203 ? 6.693 6.640 -28.210 1.00 76.75 203 ALA A O 1
ATOM 1556 N N . ALA A 1 204 ? 7.521 5.505 -26.459 1.00 79.44 204 ALA A N 1
ATOM 1557 C CA . ALA A 1 204 ? 8.048 6.676 -25.764 1.00 79.44 204 ALA A CA 1
ATOM 1558 C C . ALA A 1 204 ? 9.533 6.528 -25.414 1.00 79.44 204 ALA A C 1
ATOM 1560 O O . ALA A 1 204 ? 9.986 5.499 -24.915 1.00 79.44 204 ALA A O 1
ATOM 1561 N N . ALA A 1 205 ? 10.304 7.597 -25.627 1.00 79.50 205 ALA A N 1
ATOM 1562 C CA . ALA A 1 205 ? 11.687 7.657 -25.176 1.00 79.50 205 ALA A CA 1
ATOM 1563 C C . ALA A 1 205 ? 11.728 7.913 -23.662 1.00 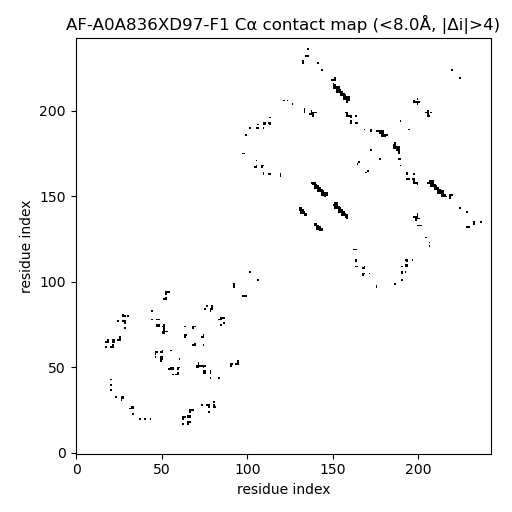79.50 205 ALA A C 1
ATOM 1565 O O . ALA A 1 205 ? 11.390 9.005 -23.209 1.00 79.50 205 ALA A O 1
ATOM 1566 N N . ARG A 1 206 ? 12.176 6.916 -22.893 1.00 86.25 206 ARG A N 1
ATOM 1567 C CA . ARG A 1 206 ? 12.331 7.005 -21.435 1.00 86.25 206 ARG A CA 1
ATOM 1568 C C . ARG A 1 206 ? 13.788 6.768 -21.009 1.00 86.25 206 ARG A C 1
ATOM 1570 O O . ARG A 1 206 ? 14.505 6.009 -21.671 1.00 86.25 206 ARG A O 1
ATOM 1577 N N . PRO A 1 207 ? 14.260 7.408 -19.925 1.00 88.25 207 PRO A N 1
ATOM 1578 C CA . PRO A 1 207 ? 15.531 7.092 -19.301 1.00 88.25 207 PRO A CA 1
ATOM 1579 C C . PRO A 1 207 ? 15.552 5.640 -18.846 1.00 88.25 207 PRO A C 1
ATOM 1581 O O . PRO A 1 207 ? 14.570 5.119 -18.327 1.00 88.25 207 PRO A O 1
ATOM 1584 N N . ALA A 1 208 ? 16.704 5.005 -19.017 1.00 89.19 208 ALA A N 1
ATOM 1585 C CA . ALA A 1 208 ? 16.939 3.674 -18.495 1.00 89.19 208 ALA A CA 1
ATOM 1586 C C . ALA A 1 208 ? 18.368 3.539 -17.989 1.00 89.19 208 ALA A C 1
ATOM 1588 O O . ALA A 1 208 ? 19.325 3.991 -18.632 1.00 89.19 208 ALA A O 1
ATOM 1589 N N . LEU A 1 209 ? 18.516 2.833 -16.875 1.00 90.88 209 LEU A N 1
ATOM 1590 C CA . LEU A 1 209 ? 19.807 2.364 -16.407 1.00 90.88 209 LEU A CA 1
ATOM 1591 C C . LEU A 1 209 ? 20.200 1.155 -17.255 1.00 90.88 209 LEU A C 1
ATOM 1593 O O . LEU A 1 209 ? 19.460 0.181 -17.343 1.00 90.88 209 LEU A O 1
ATOM 1597 N N . THR A 1 210 ? 21.351 1.220 -17.924 1.00 89.25 210 THR A N 1
ATOM 1598 C CA . THR A 1 210 ? 21.781 0.150 -18.834 1.00 89.25 210 THR A CA 1
ATOM 1599 C C . THR A 1 210 ? 22.963 -0.617 -18.265 1.00 89.25 210 THR A C 1
ATOM 1601 O O . THR A 1 210 ? 24.072 -0.087 -18.186 1.00 89.25 210 THR A O 1
ATOM 1604 N N . LEU A 1 211 ? 22.751 -1.895 -17.966 1.00 91.12 211 LEU A N 1
ATOM 1605 C CA . LEU A 1 211 ? 23.804 -2.850 -17.649 1.00 91.12 211 LEU A CA 1
ATOM 1606 C C . LEU A 1 211 ? 24.321 -3.461 -18.953 1.00 91.12 211 LEU A C 1
ATOM 1608 O O . LEU A 1 211 ? 23.574 -4.096 -19.695 1.00 91.12 211 LEU A O 1
ATOM 1612 N N . ARG A 1 212 ? 25.606 -3.258 -19.259 1.00 89.50 212 ARG A N 1
ATOM 1613 C CA . ARG A 1 212 ? 26.239 -3.802 -20.468 1.00 89.50 212 ARG A CA 1
ATOM 1614 C C . ARG A 1 212 ? 27.222 -4.903 -20.106 1.00 89.50 212 ARG A C 1
ATOM 1616 O O . ARG A 1 212 ? 28.274 -4.633 -19.534 1.00 89.50 212 ARG A O 1
ATOM 1623 N N . MET A 1 213 ? 26.939 -6.110 -20.572 1.00 88.88 213 MET A N 1
ATOM 1624 C CA . MET A 1 213 ? 27.798 -7.276 -20.411 1.00 88.88 213 MET A CA 1
ATOM 1625 C C . MET A 1 213 ? 28.442 -7.644 -21.748 1.00 88.88 213 MET A C 1
ATOM 1627 O O . MET A 1 213 ? 27.779 -7.702 -22.786 1.00 88.88 213 MET A O 1
ATOM 1631 N N . ARG A 1 214 ? 29.756 -7.884 -21.736 1.00 87.81 214 ARG A N 1
ATOM 1632 C CA . ARG A 1 214 ? 30.486 -8.429 -22.887 1.00 87.81 214 ARG A CA 1
ATOM 1633 C C . ARG A 1 214 ? 30.691 -9.916 -22.655 1.00 87.81 214 ARG A C 1
ATOM 1635 O O . ARG A 1 214 ? 31.342 -10.288 -21.687 1.00 87.81 214 ARG A O 1
ATOM 1642 N N . LEU A 1 215 ? 30.168 -10.739 -23.552 1.00 82.94 215 LEU A N 1
ATOM 1643 C CA . LEU A 1 215 ? 30.315 -12.185 -23.465 1.00 82.94 215 LEU A CA 1
ATOM 1644 C C . LEU A 1 215 ? 31.676 -12.589 -24.047 1.00 82.94 215 LEU A C 1
ATOM 1646 O O . LEU A 1 215 ? 32.057 -12.143 -25.137 1.00 82.94 215 LEU A O 1
ATOM 1650 N N . ALA A 1 216 ? 32.432 -13.388 -23.297 1.00 72.25 216 ALA A N 1
ATOM 1651 C CA . ALA A 1 216 ? 33.707 -13.946 -23.726 1.00 72.25 216 ALA A CA 1
ATOM 1652 C C . ALA A 1 216 ? 33.493 -15.376 -24.237 1.00 72.25 216 ALA A C 1
ATOM 1654 O O . ALA A 1 216 ? 32.959 -16.203 -23.511 1.00 72.25 216 ALA A O 1
ATOM 1655 N N . GLY A 1 217 ? 33.948 -15.661 -25.462 1.00 61.88 217 GLY A N 1
ATOM 1656 C CA . GLY A 1 217 ? 33.955 -17.018 -26.017 1.00 61.88 217 GLY A CA 1
ATOM 1657 C C . GLY A 1 217 ? 32.592 -17.504 -26.524 1.00 61.88 217 GLY A C 1
ATOM 1658 O O . GLY A 1 217 ? 31.549 -17.161 -25.986 1.00 61.88 217 GLY A O 1
ATOM 1659 N N . ALA A 1 218 ? 32.641 -18.300 -27.592 1.00 48.84 218 ALA A N 1
ATOM 1660 C CA . ALA A 1 218 ? 31.529 -18.808 -28.392 1.00 48.84 218 ALA A CA 1
ATOM 1661 C C . ALA A 1 218 ? 30.714 -17.735 -29.139 1.00 48.84 218 ALA A C 1
ATOM 1663 O O . ALA A 1 218 ? 29.989 -16.911 -28.583 1.00 48.84 218 ALA A O 1
ATOM 1664 N N . THR A 1 219 ? 30.795 -17.793 -30.466 1.00 54.50 219 THR A N 1
A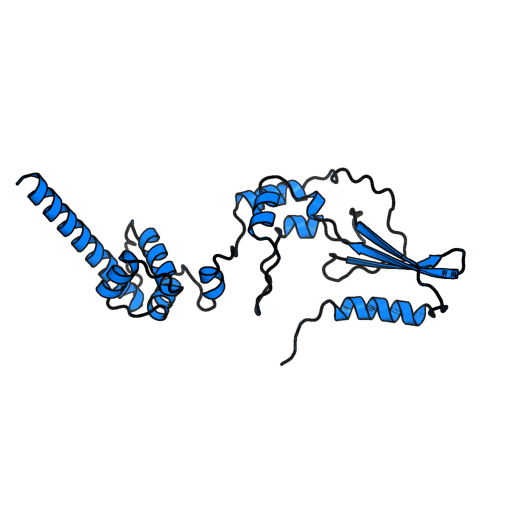TOM 1665 C CA . THR A 1 219 ? 29.731 -17.336 -31.355 1.00 54.50 219 THR A CA 1
ATOM 1666 C C . THR A 1 219 ? 28.439 -18.047 -30.961 1.00 54.50 219 THR A C 1
ATOM 1668 O O . THR A 1 219 ? 28.138 -19.114 -31.483 1.00 54.50 219 THR A O 1
ATOM 1671 N N . LEU A 1 220 ? 27.680 -17.478 -30.022 1.00 54.69 220 LEU A N 1
ATOM 1672 C CA . LEU A 1 220 ? 26.303 -17.899 -29.812 1.00 54.69 220 LEU A CA 1
ATOM 1673 C C . LEU A 1 220 ? 25.572 -17.668 -31.141 1.00 54.69 220 LEU A C 1
ATOM 1675 O O . LEU A 1 220 ? 25.628 -16.545 -31.668 1.00 54.69 220 LEU A O 1
ATOM 1679 N N . PRO A 1 221 ? 24.978 -18.710 -31.739 1.00 57.66 221 PRO A N 1
ATOM 1680 C CA . PRO A 1 221 ? 24.215 -18.532 -32.955 1.00 57.66 221 PRO A CA 1
ATOM 1681 C C . PRO A 1 221 ? 22.984 -17.680 -32.587 1.00 57.66 221 PRO A C 1
ATOM 1683 O O . PRO A 1 221 ? 22.398 -17.812 -31.508 1.00 57.66 221 PRO A O 1
ATOM 1686 N N . MET A 1 222 ? 22.718 -16.659 -33.408 1.00 56.47 222 MET A N 1
ATOM 1687 C CA . MET A 1 222 ? 21.787 -15.566 -33.079 1.00 56.47 222 MET A CA 1
ATOM 1688 C C . MET A 1 222 ? 20.349 -16.060 -32.855 1.00 56.47 222 MET A C 1
ATOM 1690 O O . MET A 1 222 ? 19.609 -15.448 -32.090 1.00 56.47 222 MET A O 1
ATOM 1694 N N . ASP A 1 223 ? 19.990 -17.178 -33.483 1.00 56.81 223 ASP A N 1
ATOM 1695 C CA . ASP A 1 223 ? 18.736 -17.917 -33.328 1.00 56.81 223 ASP A CA 1
ATOM 1696 C C . ASP A 1 223 ? 18.521 -18.403 -31.884 1.00 56.81 223 ASP A C 1
ATOM 1698 O O . ASP A 1 223 ? 17.456 -18.186 -31.307 1.00 56.81 223 ASP A O 1
ATOM 1702 N N . ARG A 1 224 ? 19.552 -18.970 -31.247 1.00 57.03 224 ARG A N 1
ATOM 1703 C CA . ARG A 1 224 ? 19.472 -19.440 -29.855 1.00 57.03 224 ARG A CA 1
ATOM 1704 C C . ARG A 1 224 ? 19.433 -18.303 -28.847 1.00 57.03 224 ARG A C 1
ATOM 1706 O O . ARG A 1 224 ? 18.806 -18.446 -27.801 1.00 57.03 224 ARG A O 1
ATOM 1713 N N . VAL A 1 225 ? 20.080 -17.177 -29.148 1.00 57.91 225 VAL A N 1
ATOM 1714 C CA . VAL A 1 225 ? 20.032 -16.006 -28.262 1.00 57.91 225 VAL A CA 1
ATOM 1715 C C . VAL A 1 225 ? 18.669 -15.341 -28.326 1.00 57.91 225 VAL A C 1
ATOM 1717 O O . VAL A 1 225 ? 18.126 -15.059 -27.268 1.00 57.91 225 VAL A O 1
ATOM 1720 N N . ALA A 1 226 ? 18.094 -15.162 -29.520 1.00 56.97 226 ALA A N 1
ATOM 1721 C CA . ALA A 1 226 ? 16.746 -14.621 -29.681 1.00 56.97 226 ALA A CA 1
ATOM 1722 C C . ALA A 1 226 ? 15.710 -15.469 -28.924 1.00 56.97 226 ALA A C 1
ATOM 1724 O O . ALA A 1 226 ? 14.949 -14.924 -28.122 1.00 56.97 226 ALA A O 1
ATOM 1725 N N . ALA A 1 227 ? 15.768 -16.797 -29.092 1.00 59.06 227 ALA A N 1
ATOM 1726 C CA . ALA A 1 227 ? 14.921 -17.742 -28.369 1.00 59.06 227 ALA A CA 1
ATOM 1727 C C . ALA A 1 227 ? 15.132 -17.685 -26.845 1.00 59.06 227 ALA A C 1
ATOM 1729 O O . ALA A 1 227 ? 14.167 -17.734 -26.088 1.00 59.06 227 ALA A O 1
ATOM 1730 N N . TRP A 1 228 ? 16.376 -17.531 -26.376 1.00 64.62 228 TRP A N 1
ATOM 1731 C CA . TRP A 1 228 ? 16.663 -17.383 -24.948 1.00 64.62 228 TRP A CA 1
ATOM 1732 C C . TRP A 1 228 ? 16.176 -16.044 -24.382 1.00 64.62 228 TRP A C 1
ATOM 1734 O O . TRP A 1 228 ? 15.592 -16.043 -23.307 1.00 64.62 228 TRP A O 1
ATOM 1744 N N . THR A 1 229 ? 16.353 -14.915 -25.081 1.00 56.75 229 THR A N 1
ATOM 1745 C CA . THR A 1 229 ? 15.819 -13.614 -24.632 1.00 56.75 229 THR A CA 1
ATOM 1746 C C . THR A 1 229 ? 14.297 -13.597 -24.590 1.00 56.75 229 THR A C 1
ATOM 1748 O O . THR A 1 229 ? 13.748 -13.043 -23.644 1.00 56.75 229 THR A O 1
ATOM 1751 N N . ALA A 1 230 ? 13.624 -14.234 -25.554 1.00 57.62 230 ALA A N 1
ATOM 1752 C CA . ALA A 1 230 ? 12.173 -14.406 -25.518 1.00 57.62 230 ALA A CA 1
ATOM 1753 C C . ALA A 1 230 ? 11.757 -15.270 -24.312 1.00 57.62 230 ALA A C 1
ATOM 1755 O O . ALA A 1 230 ? 11.005 -14.818 -23.456 1.00 57.62 230 ALA A O 1
ATOM 1756 N N . ALA A 1 231 ? 12.372 -16.445 -24.142 1.00 59.34 231 ALA A N 1
ATOM 1757 C CA . ALA A 1 231 ? 12.061 -17.353 -23.036 1.00 59.34 231 ALA A CA 1
ATOM 1758 C C . ALA A 1 231 ? 12.477 -16.835 -21.642 1.00 59.34 231 ALA A C 1
ATOM 1760 O O . ALA A 1 231 ? 11.980 -17.330 -20.630 1.00 59.34 231 ALA A O 1
ATOM 1761 N N . ALA A 1 232 ? 13.428 -15.900 -21.559 1.00 57.09 232 ALA A N 1
ATOM 1762 C CA . ALA A 1 232 ? 13.812 -15.219 -20.323 1.00 57.09 232 ALA A CA 1
ATOM 1763 C C . ALA A 1 232 ? 12.836 -14.089 -19.965 1.00 57.09 232 ALA A C 1
ATOM 1765 O O . ALA A 1 232 ? 12.660 -13.815 -18.780 1.00 57.09 232 ALA A O 1
ATOM 1766 N N . CYS A 1 233 ? 12.182 -13.472 -20.957 1.00 50.88 233 CYS A N 1
ATOM 1767 C CA . CYS A 1 233 ? 11.058 -12.572 -20.702 1.00 50.88 233 CYS A CA 1
ATOM 1768 C C . CYS A 1 233 ? 9.873 -13.350 -20.108 1.00 50.88 233 CYS A C 1
ATOM 1770 O O . CYS A 1 233 ? 9.318 -12.889 -19.119 1.00 50.88 233 CYS A O 1
ATOM 1772 N N . ASP A 1 234 ? 9.586 -14.556 -20.613 1.00 50.06 234 ASP A N 1
ATOM 1773 C CA . ASP A 1 234 ? 8.452 -15.376 -20.149 1.00 50.06 234 ASP A CA 1
ATOM 1774 C C . ASP A 1 234 ? 8.683 -16.032 -18.774 1.00 50.06 234 ASP A C 1
ATOM 1776 O O . ASP A 1 234 ? 7.762 -16.175 -17.972 1.00 50.06 234 ASP A O 1
ATOM 1780 N N . ARG A 1 235 ? 9.924 -16.433 -18.456 1.00 47.31 235 ARG A N 1
ATOM 1781 C CA . ARG A 1 235 ? 10.242 -17.124 -17.187 1.00 47.31 235 ARG A CA 1
ATOM 1782 C C . ARG A 1 235 ? 10.397 -16.210 -15.978 1.00 47.31 235 ARG A C 1
ATOM 1784 O O . ARG A 1 235 ? 10.371 -16.702 -14.856 1.00 47.31 235 ARG A O 1
ATOM 1791 N N . VAL A 1 236 ? 10.569 -14.909 -16.190 1.00 42.78 236 VAL A N 1
ATOM 1792 C CA . VAL A 1 236 ? 10.615 -13.914 -15.104 1.00 42.78 236 VAL A CA 1
ATOM 1793 C C . VAL A 1 236 ? 9.216 -13.338 -14.824 1.00 42.78 236 VAL A C 1
ATOM 1795 O O . VAL A 1 236 ? 9.037 -12.651 -13.826 1.00 42.78 236 VAL A O 1
ATOM 1798 N N . THR A 1 237 ? 8.217 -13.665 -15.653 1.00 43.91 237 THR A N 1
ATOM 1799 C CA . THR A 1 237 ? 6.806 -13.275 -15.484 1.00 43.91 237 THR A CA 1
ATOM 1800 C C . THR A 1 237 ? 5.887 -14.431 -15.077 1.00 43.91 237 THR A C 1
ATOM 1802 O O . THR A 1 237 ? 4.675 -14.248 -15.082 1.00 43.91 237 THR A O 1
ATOM 1805 N N . GLY A 1 238 ? 6.415 -15.614 -14.735 1.00 35.34 238 GLY A N 1
ATOM 1806 C CA . GLY A 1 238 ? 5.605 -16.649 -14.080 1.00 35.34 238 GLY A CA 1
ATOM 1807 C C . GLY A 1 238 ? 5.155 -16.103 -12.722 1.00 35.34 238 GLY A C 1
ATOM 1808 O O . GLY A 1 238 ? 6.000 -15.938 -11.850 1.00 35.34 238 G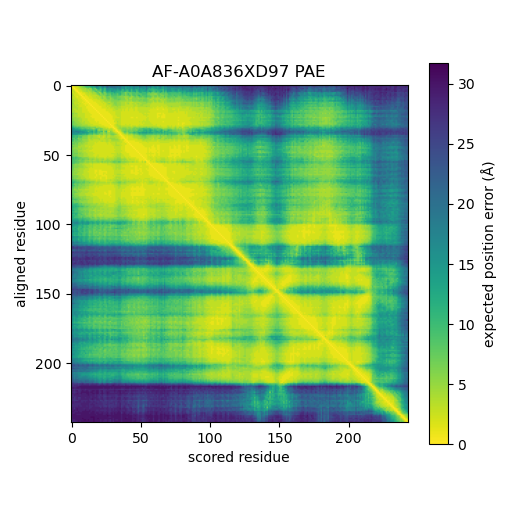LY A O 1
ATOM 1809 N N . SER A 1 239 ? 3.890 -15.722 -12.505 1.00 42.41 239 SER A N 1
ATOM 1810 C CA . SER A 1 239 ? 2.734 -16.622 -12.602 1.00 42.41 239 SER A CA 1
ATOM 1811 C C . SER A 1 239 ? 3.163 -18.001 -12.113 1.00 42.41 239 SER A C 1
ATOM 1813 O O . SER A 1 239 ? 3.532 -18.902 -12.867 1.00 42.41 239 SER A O 1
ATOM 1815 N N . THR A 1 240 ? 3.192 -18.134 -10.793 1.00 36.72 240 THR A N 1
ATOM 1816 C CA . THR A 1 240 ? 2.922 -19.402 -10.127 1.00 36.72 240 THR A CA 1
ATOM 1817 C C . THR A 1 240 ? 1.439 -19.733 -10.289 1.00 36.72 240 THR A C 1
ATOM 1819 O O . THR A 1 240 ? 0.726 -19.866 -9.307 1.00 36.72 240 THR A O 1
ATOM 1822 N N . ASP A 1 241 ? 0.975 -19.913 -11.527 1.00 38.78 241 ASP A N 1
ATOM 1823 C CA . ASP A 1 241 ? -0.123 -20.841 -11.782 1.00 38.78 241 ASP A CA 1
ATOM 1824 C C . ASP A 1 241 ? 0.467 -22.250 -11.701 1.00 38.78 241 ASP A C 1
ATOM 1826 O O . ASP A 1 241 ? 0.952 -22.829 -12.678 1.00 38.78 241 ASP A O 1
ATOM 1830 N N . ARG A 1 242 ? 0.493 -22.794 -10.485 1.00 34.97 242 ARG A N 1
ATOM 1831 C CA . ARG A 1 242 ? 0.575 -24.235 -10.258 1.00 34.97 242 ARG A CA 1
ATOM 1832 C C . ARG A 1 242 ? -0.413 -24.606 -9.161 1.00 34.97 242 ARG A C 1
ATOM 1834 O O . ARG A 1 242 ? -0.074 -24.462 -7.997 1.00 34.97 242 ARG A O 1
ATOM 1841 N N . HIS A 1 243 ? -1.555 -25.105 -9.636 1.00 36.50 243 HIS A N 1
ATOM 1842 C CA . HIS A 1 243 ? -2.508 -26.041 -9.022 1.00 36.50 243 HIS A CA 1
ATOM 1843 C C . HIS A 1 243 ? -3.005 -25.753 -7.607 1.00 36.50 243 HIS A C 1
ATOM 1845 O O . HIS A 1 243 ? -2.227 -25.942 -6.650 1.00 36.50 243 HIS A O 1
#

Sequence (243 aa):
MAQQLQAAEREAQQQENLQELAAWLRRVADGDAPDPRPPEAEEVVALLEAAAVGHDTAASVALMQAAHMHGARSAFHVLVRLGHWTADESLELHRLGVPDEFPQSVLDTAQQAASQTTMPAWPGRRRWGANTYVSSSGARAYRFRRSLRGRGVLEVHLAVPALWVDGVVQAEAAERGRTVGIVEREIPLLPDAILEASRLTAAAARPALTLRMRLAGATLPMDRVAAWTAAACDRVTGSTDRH

Mean predicted aligned error: 10.92 Å

Nearest PDB structures (foldseek):
  8e28-assembly1_A  TM=7.316E-01  e=8.062E-03  Homo sapiens
  8qcf-assembly1_K  TM=6.785E-01  e=2.517E-03  Saccharomyces cerevisiae

Radius of gyration: 28.0 Å; Cα contacts (8 Å, |Δi|>4): 266; chains: 1; bounding box: 64×44×84 Å

pLDDT: mean 83.96, std 14.15, range [34.97, 96.88]

Secondary structure (DSSP, 8-state):
-HHHHHHHHHHHHHHHHHHHHHHHHHHHHHT---SSPPTTHHHHHHHHHHHHHT---HHHHHHHHHTT--HHHHHHHHHHHTTSS-TT--HHHHHHT---SPPHHHHHHHHHHHH-SS-----------S-EEE-TTSSEEEEEEE-TTS-EEEEEEEE-GGGG--HHHHHHHHHH-S-EE-SS-EE-SS-HHHHHHH---SSS---EEEEEEEPPS----HHHHHHHHHHHHHHTS------

Foldseek 3Di:
DVVVVVVVVVVVVVVVVLLVLLCVLLCLLVPDPDPPDDPCNVVLLVLLLCQLLPVHDPSSVSSCVSNVHDGNVSSVVSCCSVVNDPPPGDSVCSNVVQDQDDDPVQVVLLLVLLPDPDQQDDPDDDFDDPAWAAFPLLQKIWHWDADPVRWIKIKIWGFDLVSSADDPQVVQLVVNVQWDDDPVGIRHSGDPSSSVSRGHDPVDTHDTDIDMDTDDDDPPPVVVVVVVSVVVSVVVPDDPPDD

Solvent-accessible surface area (backbone atoms only — not comparable to full-atom values): 14230 Å² total; per-residue (Å²): 107,74,70,57,53,56,50,52,52,50,52,51,54,52,52,51,52,47,50,53,53,11,54,52,50,34,41,40,65,75,67,49,86,73,78,79,73,60,92,60,48,66,60,52,48,57,32,32,52,30,30,35,52,68,58,66,43,75,66,28,49,52,41,32,54,67,31,74,46,68,65,32,70,45,35,44,53,35,37,32,69,72,65,77,41,57,95,84,58,62,54,64,41,64,61,70,66,54,80,79,72,78,57,68,72,37,53,53,50,32,45,54,51,43,66,49,84,72,72,63,94,64,91,76,86,80,75,87,67,89,74,64,48,64,36,95,82,8,54,36,32,42,31,73,46,71,43,101,85,67,36,45,32,43,37,40,32,29,42,46,44,70,70,62,48,50,72,66,45,38,53,51,32,60,73,59,67,50,63,45,77,54,98,90,49,69,41,70,44,63,60,63,48,33,51,62,61,25,34,48,52,96,89,52,96,63,70,56,53,69,51,75,46,74,52,80,79,76,84,71,57,67,70,62,49,53,52,46,56,54,53,51,50,56,66,74,60,58,73,84,84,70,134